Protein AF-A0A542DES2-F1 (afdb_monomer)

Nearest PDB structures (foldseek):
  8fs5-assembly1_G  TM=4.490E-01  e=9.721E+00  Saccharomyces cerevisiae

Secondary structure (DSSP, 8-state):
------PPPTHHHHHTTT----TTEEEEEEEETTS-EEEEEEEEETTEEEEEESSSS-EE--HHHHHHHHHHHHHHHHHHHHHHT----------------------PPPP-PPP--------------------------PPP--PPPPPHHHHHHHHHHHHHHHHH---EEEEGGGTEEEEETTSS-EEEEEEHHHHHHHHHHHHHTT----EEE-TTSSEEEEEEPPPSSSS----HHHHHTT-EEPPTTPEEEEPSSSS---SSS-EEEE---TTPPPPPHHHHHHHHHHHHHHHHHHTSPP------

Radius of gyration: 33.49 Å; Cα contacts (8 Å, |Δi|>4): 383; chains: 1; bounding box: 73×69×128 Å

Structure (mmCIF, N/CA/C/O backbone):
data_AF-A0A542DES2-F1
#
_entry.id   AF-A0A542DES2-F1
#
loop_
_atom_site.group_PDB
_atom_site.id
_atom_site.type_symbol
_atom_site.label_atom_id
_atom_site.label_alt_id
_atom_site.label_comp_id
_atom_site.label_asym_id
_atom_site.label_entity_id
_atom_site.label_seq_id
_atom_site.pdbx_PDB_ins_code
_atom_site.Cartn_x
_atom_site.Cartn_y
_atom_site.Cartn_z
_atom_site.occupancy
_atom_site.B_iso_or_equiv
_atom_site.auth_seq_id
_atom_site.auth_comp_id
_atom_site.auth_asym_id
_atom_site.auth_atom_id
_atom_site.pdbx_PDB_model_num
ATOM 1 N N . MET A 1 1 ? 35.900 -15.450 15.744 1.00 38.41 1 MET A N 1
ATOM 2 C CA . MET A 1 1 ? 34.729 -14.826 15.081 1.00 38.41 1 MET A CA 1
ATOM 3 C C . MET A 1 1 ? 35.230 -13.941 13.951 1.00 38.41 1 MET A C 1
ATOM 5 O O . MET A 1 1 ? 36.047 -13.071 14.215 1.00 38.41 1 MET A O 1
ATOM 9 N N . THR A 1 2 ? 34.811 -14.176 12.707 1.00 32.00 2 THR A N 1
ATOM 10 C CA . THR A 1 2 ? 35.457 -13.568 11.527 1.00 32.00 2 THR A CA 1
ATOM 11 C C . THR A 1 2 ? 34.634 -12.401 10.982 1.00 32.00 2 THR A C 1
ATOM 13 O O . THR A 1 2 ? 33.520 -12.604 10.501 1.00 32.00 2 THR A O 1
ATOM 16 N N . GLN A 1 3 ? 35.168 -11.176 11.036 1.00 34.94 3 GLN A N 1
ATOM 17 C CA . GLN A 1 3 ? 34.493 -9.997 10.482 1.00 34.94 3 GLN A CA 1
ATOM 18 C C . GLN A 1 3 ? 34.355 -10.104 8.955 1.00 34.94 3 GLN A C 1
ATOM 20 O O . GLN A 1 3 ? 35.345 -10.063 8.223 1.00 34.94 3 GLN A O 1
ATOM 25 N N . ARG A 1 4 ? 33.116 -10.160 8.454 1.00 32.16 4 ARG A N 1
ATOM 26 C CA . ARG A 1 4 ? 32.833 -9.904 7.035 1.00 32.16 4 ARG A CA 1
ATOM 27 C C . ARG A 1 4 ? 32.910 -8.398 6.783 1.00 32.16 4 ARG A C 1
ATOM 29 O O . ARG A 1 4 ? 32.007 -7.669 7.179 1.00 32.16 4 ARG A O 1
ATOM 36 N N . LYS A 1 5 ? 33.969 -7.935 6.111 1.00 36.31 5 LYS A N 1
ATOM 37 C CA . LYS A 1 5 ? 34.061 -6.550 5.622 1.00 36.31 5 LYS A CA 1
ATOM 38 C C . LYS A 1 5 ? 32.961 -6.312 4.583 1.00 36.31 5 LYS A C 1
ATOM 40 O O . LYS A 1 5 ? 32.990 -6.904 3.506 1.00 36.31 5 LYS A O 1
ATOM 45 N N . THR A 1 6 ? 31.988 -5.466 4.909 1.00 37.59 6 THR A N 1
ATOM 46 C CA . THR A 1 6 ? 30.864 -5.141 4.024 1.00 37.59 6 THR A CA 1
ATOM 47 C C . THR A 1 6 ? 31.361 -4.314 2.840 1.00 37.59 6 THR A C 1
ATOM 49 O O . THR A 1 6 ? 31.722 -3.149 2.999 1.00 37.59 6 THR A O 1
ATOM 52 N N . ALA A 1 7 ? 31.400 -4.903 1.644 1.00 36.56 7 ALA A N 1
ATOM 53 C CA . ALA A 1 7 ? 31.753 -4.167 0.435 1.00 36.56 7 ALA A CA 1
ATOM 54 C C . ALA A 1 7 ? 30.681 -3.106 0.131 1.00 36.56 7 ALA A C 1
ATOM 56 O O . ALA A 1 7 ? 29.493 -3.422 0.040 1.00 36.56 7 ALA A O 1
ATOM 57 N N . LEU A 1 8 ? 31.098 -1.848 -0.040 1.00 41.31 8 LEU A N 1
ATOM 58 C CA . LEU A 1 8 ? 30.210 -0.781 -0.502 1.00 41.31 8 LEU A CA 1
ATOM 59 C C . LEU A 1 8 ? 29.702 -1.106 -1.921 1.00 41.31 8 LEU A C 1
ATOM 61 O O . LEU A 1 8 ? 30.479 -1.589 -2.749 1.00 41.31 8 LEU A O 1
ATOM 65 N N . PRO A 1 9 ? 28.416 -0.858 -2.233 1.00 53.56 9 PRO A N 1
ATOM 66 C CA . PRO A 1 9 ? 27.826 -1.320 -3.482 1.00 53.56 9 PRO A CA 1
ATOM 67 C C . PRO A 1 9 ? 28.409 -0.577 -4.689 1.00 53.56 9 PRO A C 1
ATOM 69 O O . PRO A 1 9 ? 28.227 0.634 -4.838 1.00 53.56 9 PRO A O 1
ATOM 72 N N . LEU A 1 10 ? 29.026 -1.346 -5.594 1.00 44.12 10 LEU A N 1
ATOM 73 C CA . LEU A 1 10 ? 29.594 -0.927 -6.886 1.00 44.12 10 LEU A CA 1
ATOM 74 C C . LEU A 1 10 ? 28.670 0.021 -7.682 1.00 44.12 10 LEU A C 1
ATOM 76 O O . LEU A 1 10 ? 29.130 0.936 -8.361 1.00 44.12 10 LEU A O 1
ATOM 80 N N . ILE A 1 11 ? 27.356 -0.168 -7.532 1.00 42.06 11 ILE A N 1
ATOM 81 C CA . ILE A 1 11 ? 26.269 0.630 -8.113 1.00 42.06 11 ILE A CA 1
ATOM 82 C C . ILE A 1 11 ? 26.439 2.137 -7.838 1.00 42.06 11 ILE A C 1
ATOM 84 O O . ILE A 1 11 ? 26.287 2.941 -8.757 1.00 42.06 11 ILE A O 1
ATOM 88 N N . ARG A 1 12 ? 26.837 2.543 -6.620 1.00 43.69 12 ARG A N 1
ATOM 89 C CA . ARG A 1 12 ? 27.059 3.970 -6.292 1.00 43.69 12 ARG A CA 1
ATOM 90 C C . ARG A 1 12 ? 28.271 4.574 -7.006 1.00 43.69 12 ARG A C 1
ATOM 92 O O . ARG A 1 12 ? 28.294 5.782 -7.227 1.00 43.69 12 ARG A O 1
ATOM 99 N N . LEU A 1 13 ? 29.257 3.757 -7.380 1.00 42.84 13 LEU A N 1
ATOM 100 C CA . LEU A 1 13 ? 30.406 4.207 -8.169 1.00 42.84 13 LEU A CA 1
ATOM 101 C C . LEU A 1 13 ? 30.014 4.421 -9.640 1.00 42.84 13 LEU A C 1
ATOM 103 O O . LEU A 1 13 ? 30.449 5.386 -10.260 1.00 42.84 13 LEU A O 1
ATOM 107 N N . LEU A 1 14 ? 29.148 3.552 -10.173 1.00 44.47 14 LEU A N 1
ATOM 108 C CA . LEU A 1 14 ? 28.640 3.631 -11.546 1.00 44.47 14 LEU A CA 1
ATOM 109 C C . LEU A 1 14 ? 27.704 4.833 -11.746 1.00 44.47 14 LEU A C 1
ATOM 111 O O . LEU A 1 14 ? 27.868 5.565 -12.718 1.00 44.47 14 LEU A O 1
ATOM 115 N N . ALA A 1 15 ? 26.798 5.108 -10.802 1.00 39.69 15 ALA A N 1
ATOM 116 C CA . ALA A 1 15 ? 25.919 6.282 -10.868 1.00 39.69 15 ALA A CA 1
ATOM 117 C C . ALA A 1 15 ? 26.705 7.608 -10.998 1.00 39.69 15 ALA A C 1
ATOM 119 O O . ALA A 1 15 ? 26.315 8.497 -11.752 1.00 39.69 15 ALA A O 1
ATOM 120 N N . ARG A 1 16 ? 27.869 7.714 -10.337 1.00 38.97 16 ARG A N 1
ATOM 121 C CA . ARG A 1 16 ? 28.776 8.876 -10.430 1.00 38.97 16 ARG A CA 1
ATOM 122 C C . ARG A 1 16 ? 29.512 9.016 -11.773 1.00 38.97 16 ARG A C 1
ATOM 124 O O . ARG A 1 16 ? 30.117 10.055 -12.007 1.00 38.97 16 ARG A O 1
ATOM 131 N N . LEU A 1 17 ? 29.452 8.011 -12.648 1.00 40.91 17 LEU A N 1
ATOM 132 C CA . LEU A 1 17 ? 30.068 7.994 -13.984 1.00 40.91 17 LEU A CA 1
ATOM 133 C C . LEU A 1 17 ? 29.045 8.251 -15.112 1.00 40.91 17 LEU A C 1
ATOM 135 O O . LEU A 1 17 ? 29.256 7.833 -16.250 1.00 40.91 17 LEU A O 1
ATOM 139 N N . GLY A 1 18 ? 27.909 8.888 -14.800 1.00 29.33 18 GLY A N 1
ATOM 140 C CA . GLY A 1 18 ? 26.838 9.154 -15.770 1.00 29.33 18 GLY A CA 1
ATOM 141 C C . GLY A 1 18 ? 26.080 7.899 -16.221 1.00 29.33 18 GLY A C 1
ATOM 142 O O . GLY A 1 18 ? 25.382 7.923 -17.232 1.00 29.33 18 GLY A O 1
ATOM 143 N N . TRP A 1 19 ? 26.217 6.785 -15.494 1.00 37.78 19 TRP A N 1
ATOM 144 C CA . TRP A 1 19 ? 25.505 5.539 -15.775 1.00 37.78 19 TRP A CA 1
ATOM 145 C C . TRP A 1 19 ? 24.094 5.587 -15.176 1.00 37.78 19 TRP A C 1
ATOM 147 O O . TRP A 1 19 ? 23.827 5.022 -14.117 1.00 37.78 19 TRP A O 1
ATOM 157 N N . GLN A 1 20 ? 23.192 6.284 -15.866 1.00 40.69 20 GLN A N 1
ATOM 158 C CA . GLN A 1 20 ? 21.762 6.254 -15.573 1.00 40.69 20 GLN A CA 1
ATOM 159 C C . GLN A 1 20 ? 21.138 5.025 -16.265 1.00 40.69 20 GLN A C 1
ATOM 161 O O . GLN A 1 20 ? 21.169 4.953 -17.497 1.00 40.69 20 GLN A O 1
ATOM 166 N N . PRO A 1 21 ? 20.616 4.030 -15.520 1.00 44.88 21 PRO A N 1
ATOM 167 C CA . PRO A 1 21 ? 19.913 2.904 -16.120 1.00 44.88 21 PRO A CA 1
ATOM 168 C C . PRO A 1 21 ? 18.562 3.388 -16.653 1.00 44.88 21 PRO A C 1
ATOM 170 O O . PRO A 1 21 ? 17.657 3.721 -15.893 1.00 44.88 21 PRO A O 1
ATOM 173 N N . ASP A 1 22 ? 18.442 3.441 -17.975 1.00 55.06 22 ASP A N 1
ATOM 174 C CA . ASP A 1 22 ? 17.187 3.718 -18.669 1.00 55.06 22 ASP A CA 1
ATOM 175 C C . ASP A 1 22 ? 16.234 2.535 -18.415 1.00 55.06 22 ASP A C 1
ATOM 177 O O . ASP A 1 22 ? 16.467 1.430 -18.906 1.00 55.06 22 ASP A O 1
ATOM 181 N N . ALA A 1 23 ? 15.239 2.734 -17.544 1.00 54.44 23 ALA A N 1
ATOM 182 C CA . ALA A 1 23 ? 14.541 1.647 -16.844 1.00 54.44 23 ALA A CA 1
ATOM 183 C C . ALA A 1 23 ? 13.790 0.673 -17.771 1.00 54.44 23 ALA A C 1
ATOM 185 O O . ALA A 1 23 ? 13.593 -0.486 -17.407 1.00 54.44 23 ALA A O 1
ATOM 186 N N . ASP A 1 24 ? 13.426 1.135 -18.970 1.00 59.34 24 ASP A N 1
ATOM 187 C CA . ASP A 1 24 ? 12.732 0.360 -20.001 1.00 59.34 24 ASP A CA 1
ATOM 188 C C . ASP A 1 24 ? 13.677 -0.122 -21.128 1.00 59.34 24 ASP A C 1
ATOM 190 O O . ASP A 1 24 ? 13.194 -0.620 -22.152 1.00 59.34 24 ASP A O 1
ATOM 194 N N . ALA A 1 25 ? 15.006 0.058 -20.998 1.00 73.62 25 ALA A N 1
ATOM 195 C CA . ALA A 1 25 ? 15.971 -0.185 -22.076 1.00 73.62 25 ALA A CA 1
ATOM 196 C C . ALA A 1 25 ? 17.350 -0.752 -21.648 1.00 73.62 25 ALA A C 1
ATOM 198 O O . ALA A 1 25 ? 18.263 -0.051 -21.204 1.00 73.62 25 ALA A O 1
ATOM 199 N N . TRP A 1 26 ? 17.571 -2.033 -21.944 1.00 82.75 26 TRP A N 1
ATOM 200 C CA . TRP A 1 26 ? 18.824 -2.756 -21.720 1.00 82.75 26 TRP A CA 1
ATOM 201 C C . TRP A 1 26 ? 19.806 -2.569 -22.891 1.00 82.75 26 TRP A C 1
ATOM 203 O O . TRP A 1 26 ? 19.445 -2.746 -24.055 1.00 82.75 26 TRP A O 1
ATOM 213 N N . THR A 1 27 ? 21.084 -2.290 -22.605 1.00 85.75 27 THR A N 1
ATOM 214 C CA . THR A 1 27 ? 22.123 -2.109 -23.642 1.00 85.75 27 THR A CA 1
ATOM 215 C C . THR A 1 27 ? 23.154 -3.240 -23.651 1.00 85.75 27 THR A C 1
ATOM 217 O O . THR A 1 27 ? 23.886 -3.449 -22.683 1.00 85.75 27 THR A O 1
ATOM 220 N N . ILE A 1 28 ? 23.281 -3.919 -24.791 1.00 87.88 28 ILE A N 1
ATOM 221 C CA . ILE A 1 28 ? 24.249 -4.990 -25.058 1.00 87.88 28 ILE A CA 1
ATOM 222 C C . ILE A 1 28 ? 25.347 -4.441 -25.977 1.00 87.88 28 ILE A C 1
ATOM 224 O O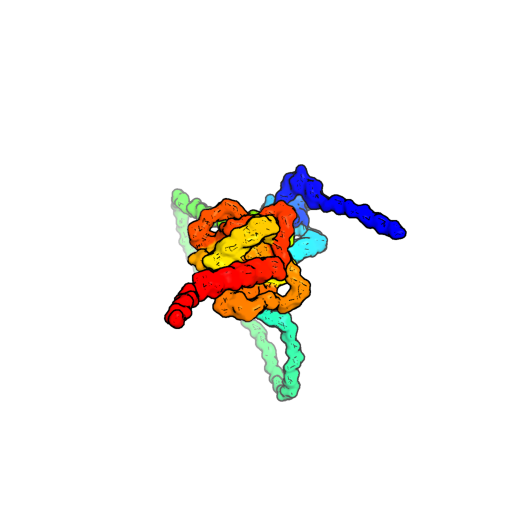 . ILE A 1 28 ? 25.061 -3.755 -26.956 1.00 87.88 28 ILE A O 1
ATOM 228 N N . ARG A 1 29 ? 26.616 -4.739 -25.681 1.00 88.81 29 ARG A N 1
ATOM 229 C CA . ARG A 1 29 ? 27.753 -4.422 -26.567 1.00 88.81 29 ARG A CA 1
ATOM 230 C C . ARG A 1 29 ? 27.947 -5.565 -27.567 1.00 88.81 29 ARG A C 1
ATOM 232 O O . ARG A 1 29 ? 27.888 -6.722 -27.165 1.00 88.81 29 ARG A O 1
ATOM 239 N N . CYS A 1 30 ? 28.195 -5.239 -28.830 1.00 89.31 30 CYS A N 1
ATOM 240 C CA . CYS A 1 30 ? 28.408 -6.191 -29.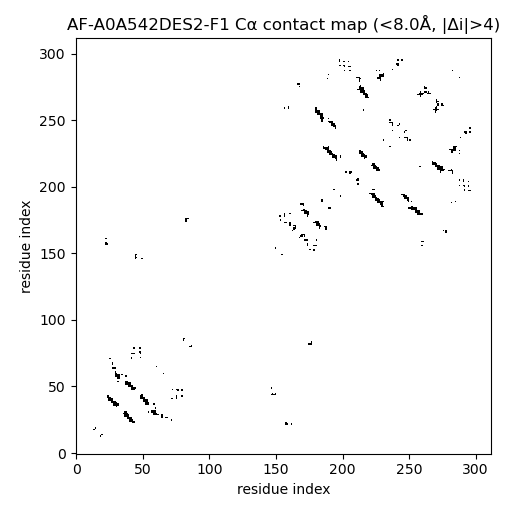925 1.00 89.31 30 CYS A CA 1
ATOM 241 C C . CYS A 1 30 ? 29.437 -5.632 -30.929 1.00 89.31 30 CYS A C 1
ATOM 243 O O . CYS A 1 30 ? 30.094 -4.618 -30.655 1.00 89.31 30 CYS A O 1
ATOM 245 N N . ARG A 1 31 ? 29.585 -6.274 -32.093 1.00 89.06 31 ARG A N 1
ATOM 246 C CA . ARG A 1 31 ? 30.285 -5.695 -33.249 1.00 89.06 31 ARG A CA 1
ATOM 247 C C . ARG A 1 31 ? 29.354 -5.578 -34.455 1.00 89.06 31 ARG A C 1
ATOM 249 O O . ARG A 1 31 ? 28.370 -6.307 -34.536 1.00 89.06 31 ARG A O 1
ATOM 256 N N . ASP A 1 32 ? 29.660 -4.670 -35.374 1.00 90.00 32 ASP A N 1
ATOM 257 C CA . ASP A 1 32 ? 29.080 -4.682 -36.724 1.00 90.00 32 ASP A CA 1
ATOM 258 C C . ASP A 1 32 ? 29.804 -5.702 -37.631 1.00 90.00 32 ASP A C 1
ATOM 260 O O . ASP A 1 32 ? 30.797 -6.320 -37.229 1.00 90.00 32 ASP A O 1
ATOM 264 N N . GLY A 1 33 ? 29.316 -5.879 -38.861 1.00 82.19 33 GLY A N 1
ATOM 265 C CA . GLY A 1 33 ? 29.939 -6.735 -39.879 1.00 82.19 33 GLY A CA 1
ATOM 266 C C . GLY A 1 33 ? 31.334 -6.286 -40.339 1.00 82.19 33 GLY A C 1
ATOM 267 O O . GLY A 1 33 ? 32.043 -7.069 -40.962 1.00 82.19 33 GLY A O 1
ATOM 268 N N . HIS A 1 34 ? 31.765 -5.069 -39.994 1.00 87.31 34 HIS A N 1
ATOM 269 C CA . HIS A 1 34 ? 33.132 -4.577 -40.201 1.00 87.31 34 HIS A CA 1
ATOM 270 C C . HIS A 1 34 ? 34.009 -4.754 -38.946 1.00 87.31 34 HIS A C 1
ATOM 272 O O . HIS A 1 34 ? 35.118 -4.222 -38.871 1.00 87.31 34 HIS A O 1
ATOM 278 N N . GLY A 1 35 ? 33.513 -5.463 -37.926 1.00 87.75 35 GLY A N 1
ATOM 279 C CA . GLY A 1 35 ? 34.212 -5.710 -36.669 1.00 87.75 35 GLY A CA 1
ATOM 280 C C . GLY A 1 35 ? 34.312 -4.497 -35.736 1.00 87.75 35 GLY A C 1
ATOM 281 O O . GLY A 1 35 ? 34.922 -4.617 -34.666 1.00 87.75 35 GLY A O 1
ATOM 282 N N . LYS A 1 36 ? 33.725 -3.342 -36.072 1.00 88.31 36 LYS A N 1
ATOM 283 C CA . LYS A 1 36 ? 33.744 -2.138 -35.222 1.00 88.31 36 LYS A CA 1
ATOM 284 C C . LYS A 1 36 ? 32.796 -2.323 -34.035 1.00 88.31 36 LYS A C 1
ATOM 286 O O . LYS A 1 36 ? 31.885 -3.143 -34.067 1.00 88.31 36 LYS A O 1
ATOM 291 N N . ARG A 1 37 ? 33.022 -1.587 -32.941 1.00 88.88 37 ARG A N 1
ATOM 292 C CA . ARG A 1 37 ? 32.214 -1.708 -31.711 1.00 88.88 37 ARG A CA 1
ATOM 293 C C . ARG A 1 37 ? 30.824 -1.097 -31.914 1.00 88.88 37 ARG A C 1
ATOM 295 O O . ARG A 1 37 ? 30.716 0.111 -32.095 1.00 88.88 37 ARG A O 1
ATOM 302 N N . ALA A 1 38 ? 29.783 -1.913 -31.776 1.00 88.94 38 ALA A N 1
ATOM 303 C CA . ALA A 1 38 ? 28.383 -1.506 -31.869 1.00 88.94 38 ALA A CA 1
ATOM 304 C C . ALA A 1 38 ? 27.630 -1.780 -30.551 1.00 88.94 38 ALA A C 1
ATOM 306 O O . ALA A 1 38 ? 28.172 -2.360 -29.598 1.00 88.94 38 ALA A O 1
ATOM 307 N N . ARG A 1 39 ? 26.376 -1.328 -30.468 1.00 89.81 39 ARG A N 1
ATOM 308 C CA . ARG A 1 39 ? 25.463 -1.613 -29.353 1.00 89.81 39 ARG A CA 1
ATOM 309 C C . ARG A 1 39 ? 24.094 -2.033 -29.886 1.00 89.81 39 ARG A C 1
ATOM 311 O O . ARG A 1 39 ? 23.604 -1.438 -30.841 1.00 89.81 39 ARG A O 1
ATOM 318 N N . LEU A 1 40 ? 23.461 -2.998 -29.226 1.00 89.25 40 LEU A N 1
ATOM 319 C CA . LEU A 1 40 ? 22.032 -3.282 -29.363 1.00 89.25 40 LEU A CA 1
ATOM 320 C C . LEU A 1 40 ? 21.322 -2.771 -28.107 1.00 89.25 40 LEU A C 1
ATOM 322 O O . LEU A 1 40 ? 21.712 -3.125 -26.993 1.00 89.25 40 LEU A O 1
ATOM 326 N N . ARG A 1 41 ? 20.293 -1.945 -28.281 1.00 88.00 41 ARG A N 1
ATOM 327 C CA . ARG A 1 41 ? 19.409 -1.460 -27.219 1.00 88.00 41 ARG A CA 1
ATOM 328 C C . ARG A 1 41 ? 18.087 -2.212 -27.326 1.00 88.00 41 ARG A C 1
ATOM 330 O O . ARG A 1 41 ? 17.296 -1.942 -28.224 1.00 88.00 41 ARG A O 1
ATOM 337 N N . VAL A 1 42 ? 17.867 -3.171 -26.436 1.00 87.44 42 VAL A N 1
ATOM 338 C CA . VAL A 1 42 ? 16.561 -3.825 -26.289 1.00 87.44 42 VAL A CA 1
ATOM 339 C C . VAL A 1 42 ? 15.696 -2.906 -25.441 1.00 87.44 42 VAL A C 1
ATOM 341 O O . VAL A 1 42 ? 16.155 -2.472 -24.389 1.00 87.44 42 VAL A O 1
ATOM 344 N N . GLN A 1 43 ? 14.483 -2.591 -25.882 1.00 85.12 43 GLN A N 1
ATOM 345 C CA . GLN A 1 43 ? 13.574 -1.707 -25.154 1.00 85.12 43 GLN A CA 1
ATOM 346 C C . GLN A 1 43 ? 12.112 -2.127 -25.314 1.00 85.12 43 GLN A C 1
ATOM 348 O O . GLN A 1 43 ? 11.738 -2.749 -26.312 1.00 85.12 43 GLN A O 1
ATOM 353 N N . LEU A 1 44 ? 11.276 -1.760 -24.346 1.00 78.44 44 LEU A N 1
ATOM 354 C CA . LEU A 1 44 ? 9.831 -1.971 -24.435 1.00 78.44 44 LEU A CA 1
ATOM 355 C C . LEU A 1 44 ? 9.203 -0.955 -25.406 1.00 78.44 44 LEU A C 1
ATOM 357 O O . LEU A 1 44 ? 9.540 0.230 -25.395 1.00 78.44 44 LEU A O 1
ATOM 361 N N . ALA A 1 45 ? 8.299 -1.426 -26.263 1.00 76.25 45 ALA A N 1
ATOM 362 C CA . ALA A 1 45 ? 7.575 -0.629 -27.248 1.00 76.25 45 ALA A CA 1
ATOM 363 C C . ALA A 1 45 ? 6.071 -0.945 -27.195 1.00 76.25 45 ALA A C 1
ATOM 365 O O . ALA A 1 45 ? 5.653 -1.980 -26.678 1.00 76.25 45 ALA A O 1
ATOM 366 N N . THR A 1 46 ? 5.242 -0.065 -27.761 1.00 64.06 46 THR A N 1
ATOM 367 C CA . THR A 1 46 ? 3.769 -0.159 -27.700 1.00 64.06 46 THR A CA 1
ATOM 368 C C . THR A 1 46 ? 3.199 -1.462 -28.283 1.00 64.06 46 THR A C 1
ATOM 370 O O . THR A 1 46 ? 2.086 -1.845 -27.941 1.00 64.06 46 THR A O 1
ATOM 373 N N . THR A 1 47 ? 3.950 -2.133 -29.160 1.00 73.56 47 THR A N 1
ATOM 374 C CA . THR A 1 47 ? 3.555 -3.352 -29.887 1.00 73.56 47 THR A CA 1
ATOM 375 C C . THR A 1 47 ? 4.380 -4.594 -29.527 1.00 73.56 47 THR A C 1
ATOM 377 O O . THR A 1 47 ? 4.114 -5.667 -30.068 1.00 73.56 47 THR A O 1
ATOM 380 N N . GLY A 1 48 ? 5.386 -4.488 -28.649 1.00 81.06 48 GLY A N 1
ATOM 381 C CA . GLY A 1 48 ? 6.282 -5.606 -28.339 1.00 81.06 48 GLY A CA 1
ATOM 382 C C . GLY A 1 48 ? 7.611 -5.195 -27.708 1.00 81.06 48 GLY A C 1
ATOM 383 O O . GLY A 1 48 ? 7.764 -4.108 -27.154 1.00 81.06 48 GLY A O 1
ATOM 384 N N . VAL A 1 49 ? 8.603 -6.076 -27.832 1.00 84.56 49 VAL A N 1
ATOM 385 C CA . VAL A 1 49 ? 10.003 -5.791 -27.492 1.00 84.56 49 VAL A CA 1
ATOM 386 C C . VAL A 1 49 ? 10.731 -5.350 -28.761 1.00 84.56 49 VAL A C 1
ATOM 388 O O . VAL A 1 49 ? 10.834 -6.122 -29.713 1.00 84.56 49 VAL A O 1
ATOM 391 N N . ALA A 1 50 ? 11.253 -4.125 -28.779 1.00 85.00 50 ALA A N 1
ATOM 392 C CA . ALA A 1 50 ? 12.039 -3.598 -29.891 1.00 85.00 50 ALA A CA 1
ATOM 393 C C . ALA A 1 50 ? 13.542 -3.789 -29.636 1.00 85.00 50 ALA A C 1
ATOM 395 O O . ALA A 1 50 ? 14.027 -3.538 -28.533 1.00 85.00 50 ALA A O 1
ATOM 396 N N . VAL A 1 51 ? 14.300 -4.178 -30.665 1.00 89.31 51 VAL A N 1
ATOM 397 C CA . VAL A 1 51 ? 15.770 -4.244 -30.618 1.00 89.31 51 VAL A CA 1
ATOM 398 C C . VAL A 1 51 ? 16.332 -3.184 -31.556 1.00 89.31 51 VAL A C 1
ATOM 400 O O . VAL A 1 51 ? 16.302 -3.341 -32.772 1.00 89.31 51 VAL A O 1
ATOM 403 N N . VAL A 1 52 ? 16.832 -2.089 -30.987 1.00 88.31 52 VAL A N 1
ATOM 404 C CA . VAL A 1 52 ? 17.338 -0.932 -31.733 1.00 88.31 52 VAL A CA 1
ATOM 405 C C . VAL A 1 52 ? 18.866 -1.005 -31.829 1.00 88.31 52 VAL A C 1
ATOM 407 O O . VAL A 1 52 ? 19.545 -0.938 -30.799 1.00 88.31 52 VAL A O 1
ATOM 410 N N . PRO A 1 53 ? 19.448 -1.138 -33.030 1.00 88.06 53 PRO A N 1
ATOM 411 C CA . PRO A 1 53 ? 20.893 -1.132 -33.213 1.00 88.06 53 PRO A CA 1
ATOM 412 C C . PRO A 1 53 ? 21.455 0.298 -33.200 1.00 88.06 53 PRO A C 1
ATOM 414 O O . PRO A 1 53 ? 20.805 1.243 -33.641 1.00 88.06 53 PRO A O 1
ATOM 417 N N . SER A 1 54 ? 22.696 0.470 -32.739 1.00 82.12 54 SER A N 1
ATOM 418 C CA . SER A 1 54 ? 23.387 1.772 -32.769 1.00 82.12 54 SER A CA 1
ATOM 419 C C . SER A 1 54 ? 23.932 2.163 -34.147 1.00 82.12 54 SER A C 1
ATOM 421 O O . SER A 1 54 ? 24.405 3.282 -34.311 1.00 82.12 54 SER A O 1
ATOM 423 N N . ALA A 1 55 ? 23.943 1.230 -35.101 1.00 78.88 55 ALA A N 1
ATOM 424 C CA . ALA A 1 55 ? 24.376 1.423 -36.481 1.00 78.88 55 ALA A CA 1
ATOM 425 C C . ALA A 1 55 ? 23.650 0.406 -37.389 1.00 78.88 55 ALA A C 1
ATOM 427 O O . ALA A 1 55 ? 23.461 -0.735 -36.955 1.00 78.88 55 ALA A O 1
ATOM 428 N N . PRO A 1 56 ? 23.241 0.783 -38.614 1.00 77.62 56 PRO A N 1
ATOM 429 C CA . PRO A 1 56 ? 22.650 -0.142 -39.580 1.00 77.62 56 PRO A CA 1
ATOM 430 C C . PRO A 1 56 ? 23.695 -1.119 -40.151 1.00 77.62 56 PRO A C 1
ATOM 432 O O . PRO A 1 56 ? 24.897 -0.877 -40.059 1.00 77.62 56 PRO A O 1
ATOM 435 N N . GLY A 1 57 ? 23.223 -2.201 -40.775 1.00 82.25 57 GLY A N 1
ATOM 436 C CA . GLY A 1 57 ? 24.055 -3.286 -41.312 1.00 82.25 57 GLY A CA 1
ATOM 437 C C . GLY A 1 57 ? 24.004 -4.556 -40.450 1.00 82.25 57 GLY A C 1
ATOM 438 O O . GLY A 1 57 ? 23.311 -4.574 -39.437 1.00 82.25 57 GLY A O 1
ATOM 439 N N . PRO A 1 58 ? 24.691 -5.643 -40.840 1.00 83.75 58 PRO A N 1
ATOM 440 C CA . PRO A 1 58 ? 24.730 -6.875 -40.053 1.00 83.75 58 PRO A CA 1
ATOM 441 C C . PRO A 1 58 ? 25.505 -6.692 -38.737 1.00 83.75 58 PRO A C 1
ATOM 443 O O . PRO A 1 58 ? 26.476 -5.933 -38.676 1.00 83.75 58 PRO A O 1
ATOM 446 N N . TRP A 1 59 ? 25.116 -7.434 -37.694 1.00 86.88 59 TRP A N 1
ATOM 447 C CA . TRP A 1 59 ? 25.768 -7.409 -36.377 1.00 86.88 59 TRP A CA 1
ATOM 448 C C . TRP A 1 59 ? 26.320 -8.780 -35.997 1.00 86.88 59 TRP A C 1
ATOM 450 O O . TRP A 1 59 ? 25.615 -9.787 -36.039 1.00 86.88 59 TRP A O 1
ATOM 460 N N . CYS A 1 60 ? 27.572 -8.799 -35.554 1.00 86.69 60 CYS A N 1
ATOM 461 C CA . CYS A 1 60 ? 28.261 -9.991 -35.092 1.00 86.69 60 CYS A CA 1
ATOM 462 C C . CYS A 1 60 ? 28.116 -10.119 -33.568 1.00 86.69 60 CYS A C 1
ATOM 464 O O . CYS A 1 60 ? 28.576 -9.265 -32.799 1.00 86.69 60 CYS A O 1
ATOM 466 N N . LEU A 1 61 ? 27.480 -11.209 -33.137 1.00 87.69 61 LEU A N 1
ATOM 467 C CA . LEU A 1 61 ? 27.301 -11.590 -31.737 1.00 87.69 61 LEU A CA 1
ATOM 468 C C . LEU A 1 61 ? 28.095 -12.872 -31.474 1.00 87.69 61 LEU A C 1
ATOM 470 O O . LEU A 1 61 ? 27.821 -13.902 -32.086 1.00 87.69 61 LEU A O 1
ATOM 474 N N . GLY A 1 62 ? 29.063 -12.822 -30.558 1.00 87.94 62 GLY A N 1
ATOM 475 C CA . GLY A 1 62 ? 29.715 -14.031 -30.062 1.00 87.94 62 GLY A CA 1
ATOM 476 C C . GLY A 1 62 ? 28.779 -14.842 -29.152 1.00 87.94 62 GLY A C 1
ATOM 477 O O . GLY A 1 62 ? 27.692 -14.373 -28.790 1.00 87.94 62 GLY A O 1
ATOM 478 N N . PRO A 1 63 ? 29.182 -16.053 -28.723 1.00 87.81 63 PRO A N 1
ATOM 479 C CA . PRO A 1 63 ? 28.358 -16.898 -27.854 1.00 87.81 63 PRO A CA 1
ATOM 480 C C . PRO A 1 63 ? 27.928 -16.206 -26.548 1.00 87.81 63 PRO A C 1
ATOM 482 O O . PRO A 1 63 ? 26.809 -16.414 -26.072 1.00 87.81 63 PRO A O 1
ATOM 485 N N . LEU A 1 64 ? 28.785 -15.337 -25.996 1.00 81.19 64 LEU A N 1
ATOM 486 C CA . LEU A 1 64 ? 28.515 -14.570 -24.778 1.00 81.19 64 LEU A CA 1
ATOM 487 C C . LEU A 1 64 ? 27.525 -13.422 -25.026 1.00 81.19 64 LEU A C 1
ATOM 489 O O . LEU A 1 64 ? 26.595 -13.232 -24.240 1.00 81.19 64 LEU A O 1
ATOM 493 N N . GLU A 1 65 ? 27.677 -12.681 -26.123 1.00 86.44 65 GLU A N 1
ATOM 494 C CA . GLU A 1 65 ? 26.759 -11.612 -26.525 1.00 86.44 65 GLU A CA 1
ATOM 495 C C . GLU A 1 65 ? 25.377 -12.178 -26.879 1.00 86.44 65 GLU A C 1
ATOM 497 O O . GLU A 1 65 ? 24.366 -11.648 -26.421 1.00 86.44 65 GLU A O 1
ATOM 502 N N . GLY A 1 66 ? 25.321 -13.301 -27.603 1.00 88.19 66 GLY A N 1
ATOM 503 C CA . GLY A 1 66 ? 24.083 -14.026 -27.905 1.00 88.19 66 GLY A CA 1
ATOM 504 C C . GLY A 1 66 ? 23.435 -14.677 -26.674 1.00 88.19 66 GLY A C 1
ATOM 505 O O . GLY A 1 66 ? 22.214 -14.828 -26.616 1.00 88.19 66 GLY A O 1
ATOM 506 N N . GLY A 1 67 ? 24.217 -15.042 -25.652 1.00 84.12 67 GLY A N 1
ATOM 507 C CA . GLY A 1 67 ? 23.698 -15.429 -24.335 1.00 84.12 67 GLY A CA 1
ATOM 508 C C . GLY A 1 67 ? 23.049 -14.251 -23.598 1.00 84.12 67 GLY A C 1
ATOM 509 O O . GLY A 1 67 ? 21.921 -14.362 -23.114 1.00 84.12 67 GLY A O 1
ATOM 510 N N . ARG A 1 68 ? 23.720 -13.091 -23.579 1.00 82.19 68 ARG A N 1
ATOM 511 C CA . ARG A 1 68 ? 23.197 -11.850 -22.977 1.00 82.19 68 ARG A CA 1
ATOM 512 C C . ARG A 1 68 ? 21.940 -11.353 -23.689 1.00 82.19 68 ARG A C 1
ATOM 514 O O . ARG A 1 68 ? 20.978 -11.014 -23.009 1.00 82.19 68 ARG A O 1
ATOM 521 N N . LEU A 1 69 ? 21.917 -11.373 -25.024 1.00 88.38 69 LEU A N 1
ATOM 522 C CA . LEU A 1 69 ? 20.743 -10.999 -25.814 1.00 88.38 69 LEU A CA 1
ATOM 523 C C . LEU A 1 69 ? 19.548 -11.909 -25.519 1.00 88.38 69 LEU A C 1
ATOM 525 O O . LEU A 1 69 ? 18.466 -11.394 -25.269 1.00 88.38 69 LEU A O 1
ATOM 529 N N . ARG A 1 70 ? 19.737 -13.235 -25.456 1.00 84.81 70 ARG A N 1
ATOM 530 C CA . ARG A 1 70 ? 18.655 -14.166 -25.088 1.00 84.81 70 ARG A CA 1
ATOM 531 C C . ARG A 1 70 ? 18.103 -13.905 -23.685 1.00 84.81 70 ARG A C 1
ATOM 533 O O . ARG A 1 70 ? 16.887 -13.880 -23.528 1.00 84.81 70 ARG A O 1
ATOM 540 N N . ARG A 1 71 ? 18.962 -13.651 -22.688 1.00 80.19 71 ARG A N 1
ATOM 541 C CA . ARG A 1 71 ? 18.509 -13.282 -21.333 1.00 80.19 71 ARG A CA 1
ATOM 542 C C . ARG A 1 71 ? 17.709 -11.979 -21.338 1.00 80.19 71 ARG A C 1
ATOM 544 O O . ARG A 1 71 ? 16.613 -11.950 -20.796 1.00 80.19 71 ARG A O 1
ATOM 551 N N . VAL A 1 72 ? 18.250 -10.926 -21.945 1.00 84.12 72 VAL A N 1
ATOM 552 C CA . VAL A 1 72 ? 17.615 -9.600 -21.993 1.00 84.12 72 VAL A CA 1
ATOM 553 C C . VAL A 1 72 ? 16.290 -9.643 -22.758 1.00 84.12 72 VAL A C 1
ATOM 555 O O . VAL A 1 72 ? 15.316 -9.049 -22.312 1.00 84.12 72 VAL A O 1
ATOM 558 N N . LEU A 1 73 ? 16.217 -10.383 -23.869 1.00 85.69 73 LEU A N 1
ATOM 559 C CA . LEU A 1 73 ? 14.963 -10.599 -24.589 1.00 85.69 73 LEU A CA 1
ATOM 560 C C . LEU A 1 73 ? 13.951 -11.367 -23.738 1.00 85.69 73 LEU A C 1
ATOM 562 O O . LEU A 1 73 ? 12.799 -10.963 -23.706 1.00 85.69 73 LEU A O 1
ATOM 566 N N . ALA A 1 74 ? 14.349 -12.418 -23.016 1.00 78.88 74 ALA A N 1
ATOM 567 C CA . ALA A 1 74 ? 13.438 -13.130 -22.115 1.00 78.88 74 ALA A CA 1
ATOM 568 C C . ALA A 1 74 ? 12.925 -12.229 -20.974 1.00 78.88 74 ALA A C 1
ATOM 570 O O . ALA A 1 74 ? 11.737 -12.238 -20.673 1.00 78.88 74 ALA A O 1
ATOM 571 N N . GLU A 1 75 ? 13.794 -11.405 -20.385 1.00 75.69 75 GLU A N 1
ATOM 572 C CA . GLU A 1 75 ? 13.456 -10.429 -19.338 1.00 75.69 75 GLU A CA 1
ATOM 573 C C . GLU A 1 75 ? 12.470 -9.362 -19.865 1.00 75.69 75 GLU A C 1
ATOM 575 O O . GLU A 1 75 ? 11.445 -9.079 -19.237 1.00 75.69 75 GLU A O 1
ATOM 580 N N . ALA A 1 76 ? 12.715 -8.849 -21.074 1.00 79.94 76 ALA A N 1
ATOM 581 C CA . ALA A 1 76 ? 11.845 -7.896 -21.758 1.00 79.94 76 ALA A CA 1
ATOM 582 C C . ALA A 1 76 ? 10.524 -8.522 -22.249 1.00 79.94 76 ALA A C 1
ATOM 584 O O . ALA A 1 76 ? 9.490 -7.864 -22.182 1.00 79.94 76 ALA A O 1
ATOM 585 N N . PHE A 1 77 ? 10.514 -9.783 -22.697 1.00 80.44 77 PHE A N 1
ATOM 586 C CA . PHE A 1 77 ? 9.298 -10.493 -23.117 1.00 80.44 77 PHE A CA 1
ATOM 587 C C . PHE A 1 77 ? 8.435 -10.941 -21.937 1.00 80.44 77 PHE A C 1
ATOM 589 O O . PHE A 1 77 ? 7.216 -10.889 -22.053 1.00 80.44 77 PHE A O 1
ATOM 596 N N . LEU A 1 78 ? 9.021 -11.319 -20.796 1.00 73.75 78 LEU A N 1
ATOM 597 C CA . LEU A 1 78 ? 8.267 -11.543 -19.556 1.00 73.75 78 LEU A CA 1
ATOM 598 C C . LEU A 1 78 ? 7.627 -10.235 -19.084 1.00 73.75 78 LEU A C 1
ATOM 600 O O . LEU A 1 78 ? 6.425 -10.191 -18.823 1.00 73.75 78 LEU A O 1
ATOM 604 N N . SER A 1 79 ? 8.403 -9.146 -19.088 1.00 69.19 79 SER A N 1
ATOM 605 C CA . SER A 1 79 ? 7.894 -7.800 -18.813 1.00 69.19 79 SER A CA 1
ATOM 606 C C . SER A 1 79 ? 6.745 -7.444 -19.766 1.00 69.19 79 SER A C 1
ATOM 608 O O . SER A 1 79 ? 5.656 -7.112 -19.305 1.00 69.19 79 SER A O 1
ATOM 610 N N . TYR A 1 80 ? 6.934 -7.604 -21.082 1.00 71.12 80 TYR A N 1
ATOM 611 C CA . TYR A 1 80 ? 5.908 -7.344 -22.095 1.00 71.12 80 TYR A CA 1
ATOM 612 C C . TYR A 1 80 ? 4.686 -8.268 -21.982 1.00 71.12 80 TYR A C 1
ATOM 614 O O . TYR A 1 80 ? 3.575 -7.803 -22.199 1.00 71.12 80 TYR A O 1
ATOM 622 N N . GLY A 1 81 ? 4.838 -9.537 -21.594 1.00 63.78 81 GLY A N 1
ATOM 623 C CA . GLY A 1 81 ? 3.715 -10.448 -21.342 1.00 63.78 81 GLY A CA 1
ATOM 624 C C . GLY A 1 81 ? 2.827 -9.958 -20.197 1.00 63.78 81 GLY A C 1
ATOM 625 O O . GLY A 1 81 ? 1.602 -9.905 -20.338 1.00 63.78 81 GLY A O 1
ATOM 626 N N . HIS A 1 82 ? 3.448 -9.482 -19.112 1.00 60.75 82 HIS A N 1
ATOM 627 C CA . HIS A 1 82 ? 2.744 -8.804 -18.024 1.00 60.75 82 HIS A CA 1
ATOM 628 C C . HIS A 1 82 ? 2.115 -7.466 -18.472 1.00 60.75 82 HIS A C 1
ATOM 630 O O . HIS A 1 82 ? 1.006 -7.157 -18.039 1.00 60.75 82 HIS A O 1
ATOM 636 N N . LEU A 1 83 ? 2.745 -6.698 -19.378 1.00 49.25 83 LEU A N 1
ATOM 637 C CA . LEU A 1 83 ? 2.133 -5.481 -19.949 1.00 49.25 83 LEU A CA 1
ATOM 638 C C . LEU A 1 83 ? 0.920 -5.796 -20.842 1.00 49.25 83 LEU A C 1
ATOM 640 O O . LEU A 1 83 ? -0.106 -5.115 -20.783 1.00 49.25 83 LEU A O 1
ATOM 644 N N . ALA A 1 84 ? 1.044 -6.830 -21.673 1.00 51.72 84 ALA A N 1
ATOM 645 C CA . ALA A 1 84 ? 0.042 -7.261 -22.637 1.00 51.72 84 ALA A CA 1
ATOM 646 C C . ALA A 1 84 ? -1.183 -7.896 -21.965 1.00 51.72 84 ALA A C 1
ATOM 648 O O . ALA A 1 84 ? -2.238 -7.978 -22.592 1.00 51.72 84 ALA A O 1
ATOM 649 N N . GLY A 1 85 ? -1.083 -8.297 -20.692 1.00 43.44 85 GLY A N 1
ATOM 650 C CA . GLY A 1 85 ? -2.126 -9.040 -19.981 1.00 43.44 85 GLY A CA 1
ATOM 651 C C . GLY A 1 85 ? -2.254 -10.484 -20.468 1.00 43.44 85 GLY A C 1
ATOM 652 O O . GLY A 1 85 ? -3.346 -11.051 -20.425 1.00 43.44 85 GLY A O 1
ATOM 653 N N . THR A 1 86 ? -1.159 -11.058 -20.969 1.00 44.84 86 THR A N 1
ATOM 654 C CA . THR A 1 86 ? -1.097 -12.464 -21.363 1.00 44.84 86 THR A CA 1
ATOM 655 C C . THR A 1 86 ? -0.816 -13.298 -20.118 1.00 44.84 86 THR A C 1
ATOM 657 O O . THR A 1 86 ? 0.341 -13.534 -19.770 1.00 44.84 86 THR A O 1
ATOM 660 N N . GLU A 1 87 ? -1.881 -13.744 -19.448 1.00 38.72 87 GLU A N 1
ATOM 661 C CA . GLU A 1 87 ? -1.795 -14.864 -18.503 1.00 38.72 87 GLU A CA 1
ATOM 662 C C . GLU A 1 87 ? -1.024 -16.023 -19.164 1.00 38.72 87 GLU A C 1
ATOM 664 O O . GLU A 1 87 ? -1.326 -16.360 -20.319 1.00 38.72 87 GLU A O 1
ATOM 669 N N . PRO A 1 88 ? -0.038 -16.640 -18.485 1.00 43.59 88 PRO A N 1
ATOM 670 C CA . PRO A 1 88 ? 0.732 -17.747 -19.035 1.00 43.59 88 PRO A CA 1
ATOM 671 C C . PRO A 1 88 ? -0.131 -19.015 -19.082 1.00 43.59 88 PRO A C 1
ATOM 673 O O . PRO A 1 88 ? -0.001 -19.901 -18.241 1.00 43.59 88 PRO A O 1
ATOM 676 N N . ARG A 1 89 ? -1.018 -19.097 -20.084 1.00 42.91 89 ARG A N 1
ATOM 677 C CA . ARG A 1 89 ? -1.815 -20.291 -20.394 1.00 42.91 89 ARG A CA 1
ATOM 678 C C . ARG A 1 89 ? -0.895 -21.496 -20.549 1.00 42.91 89 ARG A C 1
ATOM 680 O O . ARG A 1 89 ? -0.154 -21.576 -21.526 1.00 42.91 89 ARG A O 1
ATOM 687 N N . ASP A 1 90 ? -0.991 -22.392 -19.575 1.00 39.09 90 ASP A N 1
ATOM 688 C CA . ASP A 1 90 ? -0.425 -23.736 -19.487 1.00 39.09 90 ASP A CA 1
ATOM 689 C C . ASP A 1 90 ? 0.530 -24.143 -20.618 1.00 39.09 90 ASP A C 1
ATOM 691 O O . ASP A 1 90 ? 0.205 -24.944 -21.496 1.00 39.09 90 ASP A O 1
ATOM 695 N N . LEU A 1 91 ? 1.789 -23.709 -20.501 1.00 44.06 91 LEU A N 1
ATOM 696 C CA . LEU A 1 91 ? 2.921 -24.438 -21.081 1.00 44.06 91 LEU A CA 1
ATOM 697 C C . LEU A 1 91 ? 3.240 -25.689 -20.241 1.00 44.06 91 LEU A C 1
ATOM 699 O O . LEU A 1 91 ? 4.395 -25.987 -19.934 1.00 44.06 91 LEU A O 1
ATOM 703 N N . THR A 1 92 ? 2.201 -26.446 -19.877 1.00 39.00 92 THR A N 1
ATOM 704 C CA . THR A 1 92 ? 2.345 -27.8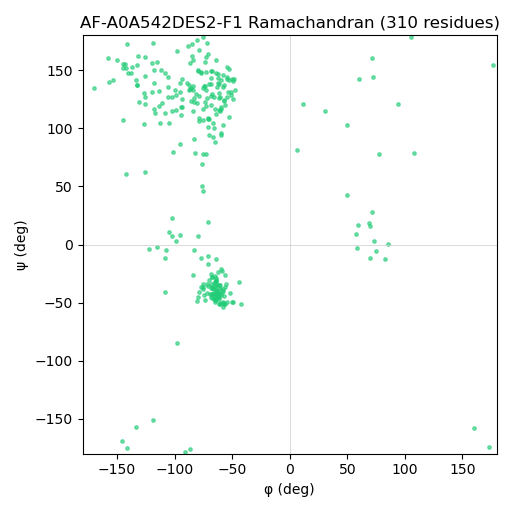24 -19.412 1.00 39.00 92 THR A CA 1
ATOM 705 C C . THR A 1 92 ? 2.961 -28.648 -20.544 1.00 39.00 92 THR A C 1
ATOM 707 O O . THR A 1 92 ? 2.439 -28.600 -21.665 1.00 39.00 92 THR A O 1
ATOM 710 N N . PRO A 1 93 ? 4.026 -29.432 -20.298 1.00 37.34 93 PRO A N 1
ATOM 711 C CA . PRO A 1 93 ? 4.538 -30.363 -21.293 1.00 37.34 93 PRO A CA 1
ATOM 712 C C . PRO A 1 93 ? 3.424 -31.317 -21.726 1.00 37.34 93 PRO A C 1
ATOM 714 O O . PRO A 1 93 ? 2.852 -32.033 -20.903 1.00 37.34 93 PRO A O 1
ATOM 717 N N . ARG A 1 94 ? 3.092 -31.318 -23.022 1.00 34.56 94 ARG A N 1
ATOM 718 C CA . ARG A 1 94 ? 2.038 -32.176 -23.574 1.00 34.56 94 ARG A CA 1
ATOM 719 C C . ARG A 1 94 ? 2.520 -33.628 -23.536 1.00 34.56 94 ARG A C 1
ATOM 721 O O . ARG A 1 94 ? 3.236 -34.078 -24.427 1.00 34.56 94 ARG A O 1
ATOM 728 N N . ALA A 1 95 ? 2.173 -34.345 -22.470 1.00 38.34 95 ALA A N 1
ATOM 729 C CA . ALA A 1 95 ? 2.552 -35.739 -22.290 1.00 38.34 95 ALA A CA 1
ATOM 730 C C . ALA A 1 95 ? 1.964 -36.594 -23.425 1.00 38.34 95 ALA A C 1
ATOM 732 O O . ALA A 1 95 ? 0.746 -36.720 -23.558 1.00 38.34 95 ALA A O 1
ATOM 733 N N . HIS A 1 96 ? 2.831 -37.190 -24.247 1.00 42.34 96 HIS A N 1
ATOM 734 C CA . HIS A 1 96 ? 2.434 -38.069 -25.348 1.00 42.34 96 HIS A CA 1
ATOM 735 C C . HIS A 1 96 ? 2.009 -39.459 -24.835 1.00 42.34 96 HIS A C 1
ATOM 737 O O . HIS A 1 96 ? 2.668 -40.466 -25.085 1.00 42.34 96 HIS A O 1
ATOM 743 N N . HIS A 1 97 ? 0.867 -39.523 -24.149 1.00 38.91 97 HIS A N 1
ATOM 744 C CA . HIS A 1 97 ? 0.146 -40.769 -23.885 1.00 38.91 97 HIS A CA 1
ATOM 745 C C . HIS A 1 97 ? -1.049 -40.907 -24.833 1.00 38.91 97 HIS A C 1
ATOM 747 O O . HIS A 1 97 ? -2.196 -40.657 -24.476 1.00 38.91 97 HIS A O 1
ATOM 753 N N . GLY A 1 98 ? -0.759 -41.329 -26.066 1.00 36.50 98 GLY A N 1
ATOM 754 C CA . GLY A 1 98 ? -1.774 -41.876 -26.963 1.00 36.50 98 GLY A CA 1
ATOM 755 C C . GLY A 1 98 ? -2.005 -43.361 -26.649 1.00 36.50 98 GLY A C 1
ATOM 756 O O . GLY A 1 98 ? -1.038 -44.126 -26.699 1.00 36.50 98 GLY A O 1
ATOM 757 N N . PRO A 1 99 ? -3.236 -43.807 -26.333 1.00 41.53 99 PRO A N 1
ATOM 758 C CA . PRO A 1 99 ? -3.528 -45.227 -26.205 1.00 41.53 99 PRO A CA 1
ATOM 759 C C . PRO A 1 99 ? -3.445 -45.924 -27.572 1.00 41.53 99 PRO A C 1
ATOM 761 O O . PRO A 1 99 ? -3.899 -45.425 -28.600 1.00 41.53 99 PRO A O 1
ATOM 764 N N . ARG A 1 100 ? -2.839 -47.110 -27.559 1.00 40.12 100 ARG A N 1
ATOM 765 C CA . ARG A 1 100 ? -2.534 -47.965 -28.713 1.00 40.12 100 ARG A CA 1
ATOM 766 C C . ARG A 1 100 ? -3.808 -48.501 -29.386 1.00 40.12 100 ARG A C 1
ATOM 768 O O . ARG A 1 100 ? -4.349 -49.509 -28.944 1.00 40.12 100 ARG A O 1
ATOM 775 N N . ALA A 1 101 ? -4.228 -47.888 -30.492 1.00 37.47 101 ALA A N 1
ATOM 776 C CA . ALA A 1 101 ? -5.215 -48.451 -31.418 1.00 37.47 101 ALA A CA 1
ATOM 777 C C . ALA A 1 101 ? -4.510 -49.071 -32.640 1.00 37.47 101 ALA A C 1
ATOM 779 O O . ALA A 1 101 ? -3.604 -48.467 -33.214 1.00 37.47 101 ALA A O 1
ATOM 780 N N . ALA A 1 102 ? -4.899 -50.286 -33.032 1.00 42.41 102 ALA A N 1
ATOM 781 C CA . ALA A 1 102 ? -4.291 -50.982 -34.164 1.00 42.41 102 ALA A CA 1
ATOM 782 C C . ALA A 1 102 ? -4.912 -50.529 -35.495 1.00 42.41 102 ALA A C 1
ATOM 784 O O . ALA A 1 102 ? -6.122 -50.632 -35.680 1.00 42.41 102 ALA A O 1
ATOM 785 N N . VAL A 1 103 ? -4.077 -50.095 -36.444 1.00 42.03 103 VAL A N 1
ATOM 786 C CA . VAL A 1 103 ? -4.477 -49.840 -37.837 1.00 42.03 103 VAL A CA 1
ATO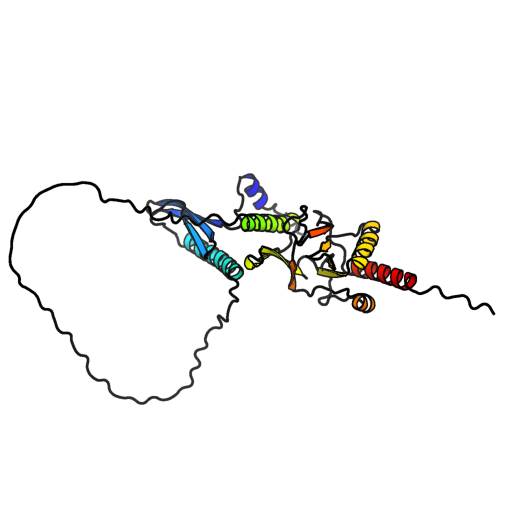M 787 C C . VAL A 1 103 ? -3.772 -50.847 -38.743 1.00 42.03 103 VAL A C 1
ATOM 789 O O . VAL A 1 103 ? -2.574 -51.101 -38.612 1.00 42.03 103 VAL A O 1
ATOM 792 N N . THR A 1 104 ? -4.537 -51.472 -39.633 1.00 41.44 104 THR A N 1
ATOM 793 C CA . THR A 1 104 ? -4.091 -52.587 -40.474 1.00 41.44 104 THR A CA 1
ATOM 794 C C . THR A 1 104 ? -3.229 -52.132 -41.653 1.00 41.44 104 THR A C 1
ATOM 796 O O . THR A 1 104 ? -3.430 -51.069 -42.239 1.00 41.44 104 THR A O 1
ATOM 799 N N . ARG A 1 105 ? -2.264 -52.975 -42.049 1.00 44.62 105 ARG A N 1
ATOM 800 C CA . ARG A 1 105 ? -1.439 -52.756 -43.248 1.00 44.62 105 ARG A CA 1
ATOM 801 C C . ARG A 1 105 ? -2.322 -52.708 -44.506 1.00 44.62 105 ARG A C 1
ATOM 803 O O . ARG A 1 105 ? -2.842 -53.745 -44.916 1.00 44.62 105 ARG A O 1
ATOM 810 N N . ARG A 1 106 ? -2.391 -51.562 -45.193 1.00 40.31 106 ARG A N 1
ATOM 811 C CA . ARG A 1 106 ? -2.834 -51.487 -46.599 1.00 40.31 106 ARG A CA 1
ATOM 812 C C . ARG A 1 106 ? -1.814 -50.771 -47.492 1.00 40.31 106 ARG A C 1
ATOM 814 O O . ARG A 1 106 ? -1.689 -49.557 -47.476 1.00 40.31 106 ARG A O 1
ATOM 821 N N . ARG A 1 107 ? -1.099 -51.614 -48.246 1.00 37.56 107 ARG A N 1
ATOM 822 C CA . ARG A 1 107 ? -0.518 -51.456 -49.596 1.00 37.56 107 ARG A CA 1
ATOM 823 C C . ARG A 1 107 ? -0.504 -50.034 -50.199 1.00 37.56 107 ARG A C 1
ATOM 825 O O . ARG A 1 107 ? -1.557 -49.468 -50.471 1.00 37.56 107 ARG A O 1
ATOM 832 N N . ALA A 1 108 ? 0.690 -49.536 -50.520 1.00 44.94 108 ALA A N 1
ATOM 833 C CA . ALA A 1 108 ? 0.890 -48.294 -51.269 1.00 44.94 108 ALA A CA 1
ATOM 834 C C . ALA A 1 108 ? 0.629 -48.454 -52.789 1.00 44.94 108 ALA A C 1
ATOM 836 O O . ALA A 1 108 ? 0.925 -49.519 -53.341 1.00 44.94 108 ALA A O 1
ATOM 837 N N . PRO A 1 109 ? 0.146 -47.399 -53.476 1.00 44.75 109 PRO A N 1
ATOM 838 C CA . PRO A 1 109 ? 0.301 -47.193 -54.921 1.00 44.75 109 PRO A CA 1
ATOM 839 C C . PRO A 1 109 ? 1.646 -46.521 -55.283 1.00 44.75 109 PRO A C 1
ATOM 841 O O . PRO A 1 109 ? 2.403 -46.106 -54.407 1.00 44.75 109 PRO A O 1
ATOM 844 N N . ARG A 1 110 ? 1.945 -46.432 -56.588 1.00 43.25 110 ARG A N 1
ATOM 845 C CA . ARG A 1 110 ? 3.185 -45.862 -57.160 1.00 43.25 110 ARG A CA 1
ATOM 846 C C . ARG A 1 110 ? 3.268 -44.321 -57.065 1.00 43.25 110 ARG A C 1
ATOM 848 O O . ARG A 1 110 ? 2.226 -43.676 -56.979 1.00 43.25 110 ARG A O 1
ATOM 855 N N . PRO A 1 111 ? 4.476 -43.733 -57.202 1.00 44.88 111 PRO A N 1
ATOM 856 C CA . PRO A 1 111 ? 4.640 -42.344 -57.640 1.00 44.88 111 PRO A CA 1
ATOM 857 C C . PRO A 1 111 ? 4.135 -42.146 -59.080 1.00 44.88 111 PRO A C 1
ATOM 859 O O . PRO A 1 111 ? 4.106 -43.097 -59.864 1.00 44.88 111 PRO A O 1
ATOM 862 N N . GLN A 1 112 ? 3.821 -40.903 -59.446 1.00 46.56 112 GLN A N 1
ATOM 863 C CA . GLN A 1 112 ? 3.774 -40.455 -60.842 1.00 46.56 112 GLN A CA 1
ATOM 864 C C . GLN A 1 112 ? 4.819 -39.354 -61.044 1.00 46.56 112 GLN A C 1
ATOM 866 O O . GLN A 1 112 ? 5.000 -38.505 -60.171 1.00 46.56 112 GLN A O 1
ATOM 871 N N . GLU A 1 113 ? 5.511 -39.405 -62.178 1.00 46.44 113 GLU A N 1
ATOM 872 C CA . GLU A 1 113 ? 6.507 -38.418 -62.608 1.00 46.44 113 GLU A CA 1
ATOM 873 C C . GLU A 1 113 ? 5.852 -37.224 -63.336 1.00 46.44 113 GLU A C 1
ATOM 875 O O . GLU A 1 113 ? 4.681 -37.311 -63.724 1.00 46.44 113 GLU A O 1
ATOM 880 N N . PRO A 1 114 ? 6.555 -36.081 -63.461 1.00 56.72 114 PRO A N 1
ATOM 881 C CA . PRO A 1 114 ? 5.966 -34.829 -63.932 1.00 56.72 114 PRO A CA 1
ATOM 882 C C . PRO A 1 114 ? 5.910 -34.717 -65.468 1.00 56.72 114 PRO A C 1
ATOM 884 O O . PRO A 1 114 ? 6.712 -35.342 -66.162 1.00 56.72 114 PRO A O 1
ATOM 887 N N . PRO A 1 115 ? 5.031 -33.856 -66.014 1.00 55.28 115 PRO A N 1
ATOM 888 C CA . PRO A 1 115 ? 5.173 -33.347 -67.373 1.00 55.28 115 PRO A CA 1
ATOM 889 C C . PRO A 1 115 ? 6.275 -32.273 -67.446 1.00 55.28 115 PRO A C 1
ATOM 891 O O . PRO A 1 115 ? 6.342 -31.375 -66.606 1.00 55.28 115 PRO A O 1
ATOM 894 N N . GLU A 1 116 ? 7.123 -32.378 -68.468 1.00 47.59 116 GLU A N 1
ATOM 895 C CA . GLU A 1 116 ? 8.192 -31.427 -68.815 1.00 47.59 116 GLU A CA 1
ATOM 896 C C . GLU A 1 116 ? 7.666 -30.273 -69.729 1.00 47.59 116 GLU A C 1
ATOM 898 O O . GLU A 1 116 ? 6.445 -30.161 -69.893 1.00 47.59 116 GLU A O 1
ATOM 903 N N . PRO A 1 117 ? 8.495 -29.332 -70.243 1.00 51.56 117 PRO A N 1
ATOM 904 C CA . PRO A 1 117 ? 8.037 -27.972 -70.550 1.00 51.56 117 PRO A CA 1
ATOM 905 C C . PRO A 1 117 ? 7.466 -27.779 -71.964 1.00 51.56 117 PRO A C 1
ATOM 907 O O . PRO A 1 117 ? 7.616 -28.622 -72.847 1.00 51.56 117 PRO A O 1
ATOM 910 N N . GLN A 1 118 ? 6.874 -26.601 -72.198 1.00 40.56 118 GLN A N 1
ATOM 911 C CA . GLN A 1 118 ? 6.566 -26.093 -73.537 1.00 40.56 118 GLN A CA 1
ATOM 912 C C . GLN A 1 118 ? 7.049 -24.647 -73.719 1.00 40.56 118 GLN A C 1
ATOM 914 O O . GLN A 1 118 ? 6.663 -23.743 -72.983 1.00 40.56 118 GLN A O 1
ATOM 919 N N . ASP A 1 119 ? 7.889 -24.489 -74.736 1.00 44.06 119 ASP A N 1
ATOM 920 C CA . ASP A 1 119 ? 8.475 -23.287 -75.344 1.00 44.06 119 ASP A CA 1
ATOM 921 C C . ASP A 1 119 ? 8.873 -23.744 -76.781 1.00 44.06 119 ASP A C 1
ATOM 923 O O . ASP A 1 119 ? 9.038 -24.960 -76.968 1.00 44.06 119 ASP A O 1
ATOM 927 N N . PRO A 1 120 ? 9.090 -22.894 -77.811 1.00 59.78 120 PRO A N 1
ATOM 928 C CA . PRO A 1 120 ? 8.941 -21.437 -77.884 1.00 59.78 120 PRO A CA 1
ATOM 929 C C . PRO A 1 120 ? 8.190 -20.963 -79.168 1.00 59.78 120 PRO A C 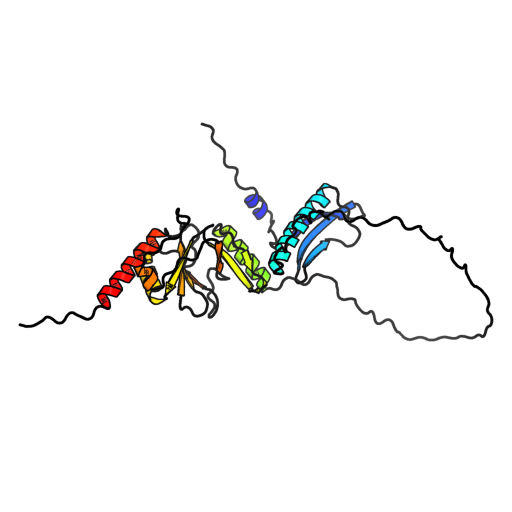1
ATOM 931 O O . PRO A 1 120 ? 7.537 -21.753 -79.848 1.00 59.78 120 PRO A O 1
ATOM 934 N N . SER A 1 121 ? 8.417 -19.698 -79.575 1.00 36.97 121 SER A N 1
ATOM 935 C CA . SER A 1 121 ? 8.029 -19.013 -80.848 1.00 36.97 121 SER A CA 1
ATOM 936 C C . SER A 1 121 ? 6.702 -18.220 -80.779 1.00 36.97 121 SER A C 1
ATOM 938 O O . SER A 1 121 ? 5.682 -18.796 -80.430 1.00 36.97 121 SER A O 1
ATOM 940 N N . SER A 1 122 ? 6.589 -16.894 -81.018 1.00 39.44 122 SER A N 1
ATOM 941 C CA . SER A 1 122 ? 7.369 -15.885 -81.797 1.00 39.44 122 SER A CA 1
ATOM 942 C C . SER A 1 122 ? 7.226 -16.030 -83.327 1.00 39.44 122 SER A C 1
ATOM 944 O O . SER A 1 122 ? 7.175 -17.178 -83.766 1.00 39.44 122 SER A O 1
ATOM 946 N N . PRO A 1 123 ? 7.197 -14.958 -84.169 1.00 55.06 123 PRO A N 1
ATOM 947 C CA . PRO A 1 123 ? 7.433 -13.509 -83.947 1.00 55.06 123 PRO A CA 1
ATOM 948 C C . PRO A 1 123 ? 6.154 -12.653 -84.289 1.00 55.06 123 PRO A C 1
ATOM 950 O O . PRO A 1 123 ? 5.066 -13.174 -84.086 1.00 55.06 123 PRO A O 1
ATOM 953 N N . ALA A 1 124 ? 6.097 -11.372 -84.730 1.00 35.97 124 ALA A N 1
ATOM 954 C CA . ALA A 1 124 ? 7.099 -10.381 -85.168 1.00 35.97 124 ALA A CA 1
ATOM 955 C C . ALA A 1 124 ? 6.673 -8.879 -85.075 1.00 35.97 124 ALA A C 1
ATOM 957 O O . ALA A 1 124 ? 5.578 -8.494 -85.463 1.00 35.97 124 ALA A O 1
ATOM 958 N N . ALA A 1 125 ? 7.624 -8.037 -84.651 1.00 35.75 125 ALA A N 1
ATOM 959 C CA . ALA A 1 125 ? 8.014 -6.698 -85.151 1.00 35.75 125 ALA A CA 1
ATOM 960 C C . ALA A 1 125 ? 7.027 -5.686 -85.814 1.00 35.75 125 ALA A C 1
ATOM 962 O O . ALA A 1 125 ? 6.726 -5.784 -87.003 1.00 35.75 125 ALA A O 1
ATOM 963 N N . SER A 1 126 ? 6.812 -4.537 -85.146 1.00 40.59 126 SER A N 1
ATOM 964 C CA . SER A 1 126 ? 7.220 -3.177 -85.612 1.00 40.59 126 SER A CA 1
ATOM 965 C C . SER A 1 126 ? 7.026 -2.135 -84.484 1.00 40.59 126 SER A C 1
ATOM 967 O O . SER A 1 126 ? 6.022 -2.214 -83.793 1.00 40.59 126 SER A O 1
ATOM 969 N N . THR A 1 127 ? 7.895 -1.177 -84.116 1.00 39.91 127 THR A N 1
ATOM 970 C CA . THR A 1 127 ? 8.965 -0.369 -84.764 1.00 39.91 127 THR A CA 1
ATOM 971 C C . THR A 1 127 ? 8.561 1.106 -84.970 1.00 39.91 127 THR A C 1
ATOM 973 O O . THR A 1 127 ? 8.286 1.508 -86.096 1.00 39.91 127 THR A O 1
ATOM 976 N N . ARG A 1 128 ? 8.617 1.943 -83.906 1.00 38.91 128 ARG A N 1
ATOM 977 C CA . ARG A 1 128 ? 9.479 3.163 -83.822 1.00 38.91 128 ARG A CA 1
ATOM 978 C C . ARG A 1 128 ? 9.311 4.023 -82.544 1.00 38.91 128 ARG A C 1
ATOM 980 O O . ARG A 1 128 ? 8.288 4.008 -81.877 1.00 38.91 128 ARG A O 1
ATOM 987 N N . ARG A 1 129 ? 10.403 4.741 -82.246 1.00 39.56 129 ARG A N 1
ATOM 988 C CA . ARG A 1 129 ? 10.633 5.869 -81.302 1.00 39.56 129 ARG A CA 1
ATOM 989 C C . ARG A 1 129 ? 10.039 7.198 -81.873 1.00 39.56 129 ARG A C 1
ATOM 991 O O . ARG A 1 129 ? 9.623 7.128 -83.030 1.00 39.56 129 ARG A O 1
ATOM 998 N N . PRO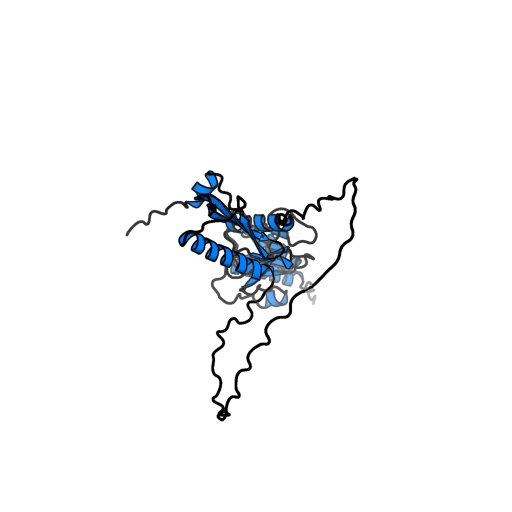 A 1 130 ? 10.079 8.388 -81.203 1.00 49.19 130 PRO A N 1
ATOM 999 C CA . PRO A 1 130 ? 10.943 8.778 -80.066 1.00 49.19 130 PRO A CA 1
ATOM 1000 C C . PRO A 1 130 ? 10.340 9.654 -78.924 1.00 49.19 130 PRO A C 1
ATOM 1002 O O . PRO A 1 130 ? 9.294 10.262 -79.078 1.00 49.19 130 PRO A O 1
ATOM 1005 N N . ALA A 1 131 ? 11.162 9.806 -77.869 1.00 36.47 131 ALA A N 1
ATOM 1006 C CA . ALA A 1 131 ? 11.410 11.019 -77.057 1.00 36.47 131 ALA A CA 1
ATOM 1007 C C . ALA A 1 131 ? 10.357 11.591 -76.075 1.00 36.47 131 ALA A C 1
ATOM 1009 O O . ALA A 1 131 ? 9.171 11.309 -76.155 1.00 36.47 131 ALA A O 1
ATOM 1010 N N . GLU A 1 132 ? 10.921 12.404 -75.164 1.00 37.16 132 GLU A N 1
ATOM 1011 C CA . GLU A 1 132 ? 10.339 13.329 -74.172 1.00 37.16 132 GLU A CA 1
ATOM 1012 C C . GLU A 1 132 ? 9.399 12.744 -73.094 1.00 37.16 132 GLU A C 1
ATOM 1014 O O . GLU A 1 132 ? 8.561 11.898 -73.368 1.00 37.16 132 GLU A O 1
ATOM 1019 N N . GLU A 1 133 ? 9.367 13.171 -71.827 1.00 35.53 133 GLU A N 1
ATOM 1020 C CA . GLU A 1 133 ? 10.256 13.791 -70.812 1.00 35.53 133 GLU A CA 1
ATOM 1021 C C . GLU A 1 133 ? 9.301 14.106 -69.612 1.00 35.53 133 GLU A C 1
ATOM 1023 O O . GLU A 1 133 ? 8.126 13.746 -69.650 1.00 35.53 133 GLU A O 1
ATOM 1028 N N . THR A 1 134 ? 9.743 14.781 -68.545 1.00 40.69 134 THR A N 1
ATOM 1029 C CA . THR A 1 134 ? 8.892 15.322 -67.456 1.00 40.69 134 THR A CA 1
ATOM 1030 C C . THR A 1 134 ? 8.375 14.312 -66.412 1.00 40.69 134 THR A C 1
ATOM 1032 O O . THR A 1 134 ? 7.204 13.958 -66.334 1.00 40.69 134 THR A O 1
ATOM 1035 N N . THR A 1 135 ? 9.288 13.955 -65.500 1.00 38.91 135 THR A N 1
ATOM 1036 C CA . THR A 1 135 ? 9.053 13.737 -64.051 1.00 38.91 135 THR A CA 1
ATOM 1037 C C . THR A 1 135 ? 7.893 12.839 -63.582 1.00 38.91 135 THR A C 1
ATOM 1039 O O . THR A 1 135 ? 6.776 13.303 -63.362 1.00 38.91 135 THR A O 1
ATOM 1042 N N . ALA A 1 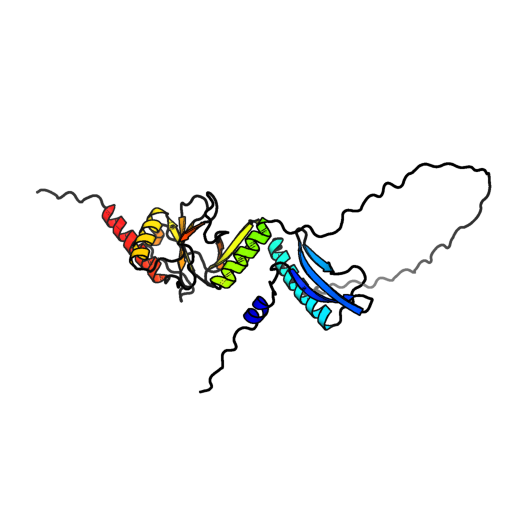136 ? 8.223 11.605 -63.180 1.00 45.88 136 ALA A N 1
ATOM 1043 C CA . ALA A 1 136 ? 7.370 10.777 -62.318 1.00 45.88 136 ALA A CA 1
ATOM 1044 C C . ALA A 1 136 ? 8.178 9.955 -61.289 1.00 45.88 136 ALA A C 1
ATOM 1046 O O . ALA A 1 136 ? 8.112 8.728 -61.262 1.00 45.88 136 ALA A O 1
ATOM 1047 N N . THR A 1 137 ? 8.919 10.630 -60.400 1.00 39.12 137 THR A N 1
ATOM 1048 C CA . THR A 1 137 ? 9.594 9.980 -59.254 1.00 39.12 137 THR A CA 1
ATOM 1049 C C . THR A 1 137 ? 9.205 10.652 -57.940 1.00 39.12 137 THR A C 1
ATOM 1051 O O . THR A 1 137 ? 10.030 11.222 -57.226 1.00 39.12 137 THR A O 1
ATOM 1054 N N . ALA A 1 138 ? 7.912 10.595 -57.614 1.00 46.34 138 ALA A N 1
ATOM 1055 C CA . ALA A 1 138 ? 7.419 10.958 -56.292 1.00 46.34 138 ALA A CA 1
ATOM 1056 C C . ALA A 1 138 ? 7.952 9.947 -55.264 1.00 46.34 138 ALA A C 1
ATOM 1058 O O . ALA A 1 138 ? 7.356 8.895 -55.039 1.00 46.34 138 ALA A O 1
ATOM 1059 N N . SER A 1 139 ? 9.100 10.257 -54.658 1.00 41.22 139 SER A N 1
ATOM 1060 C CA . SER A 1 139 ? 9.718 9.444 -53.611 1.00 41.22 139 SER A CA 1
ATOM 1061 C C . SER A 1 139 ? 8.779 9.315 -52.414 1.00 41.22 139 SER A C 1
ATOM 1063 O O . SER A 1 139 ? 8.763 10.168 -51.526 1.00 41.22 139 SER A O 1
ATOM 1065 N N . THR A 1 140 ? 7.996 8.234 -52.373 1.00 44.59 140 THR A N 1
ATOM 1066 C CA . THR A 1 140 ? 7.208 7.842 -51.203 1.00 44.59 140 THR A CA 1
ATOM 1067 C C . THR A 1 140 ? 8.169 7.495 -50.071 1.00 44.59 140 THR A C 1
ATOM 1069 O O . THR A 1 140 ? 8.595 6.349 -49.918 1.00 44.59 140 THR A O 1
ATOM 1072 N N . THR A 1 141 ? 8.543 8.510 -49.290 1.00 46.22 141 THR A N 1
ATOM 1073 C CA . THR A 1 141 ? 9.408 8.385 -48.117 1.00 46.22 141 THR A CA 1
ATOM 1074 C C . THR A 1 141 ? 8.750 7.445 -47.119 1.00 46.22 141 THR A C 1
ATOM 1076 O O . THR A 1 141 ? 7.882 7.837 -46.339 1.00 46.22 141 THR A O 1
ATOM 1079 N N . LYS A 1 142 ? 9.162 6.175 -47.181 1.00 47.09 142 LYS A N 1
ATOM 1080 C CA . LYS A 1 142 ? 8.724 5.104 -46.290 1.00 47.09 142 LYS A CA 1
ATOM 1081 C C . LYS A 1 142 ? 8.862 5.603 -44.844 1.00 47.09 142 LYS A C 1
ATOM 1083 O O . LYS A 1 142 ? 9.960 6.051 -44.498 1.00 47.09 142 LYS A O 1
ATOM 1088 N N . PRO A 1 143 ? 7.797 5.574 -44.015 1.00 45.62 143 PRO A N 1
ATOM 1089 C CA . PRO A 1 143 ? 7.864 6.096 -42.656 1.00 45.62 143 PRO A CA 1
ATOM 1090 C C . PRO A 1 143 ? 9.062 5.502 -41.919 1.00 45.62 143 PRO A C 1
ATOM 1092 O O . PRO A 1 143 ? 9.270 4.289 -41.951 1.00 45.62 143 PRO A O 1
ATOM 1095 N N . SER A 1 144 ? 9.883 6.364 -41.314 1.00 51.72 144 SER A N 1
ATOM 1096 C CA . SER A 1 144 ? 11.095 5.923 -40.628 1.00 51.72 144 SER A CA 1
ATOM 1097 C C . SER A 1 144 ? 10.703 4.962 -39.509 1.00 51.72 144 SER A C 1
ATOM 1099 O O . SER A 1 144 ? 9.985 5.360 -38.593 1.00 51.72 144 SER A O 1
ATOM 1101 N N . ASP A 1 145 ? 11.176 3.715 -39.591 1.00 51.12 145 ASP A N 1
ATOM 1102 C CA . ASP A 1 145 ? 10.861 2.614 -38.667 1.00 51.12 145 ASP A CA 1
ATOM 1103 C C . ASP A 1 145 ? 11.621 2.764 -37.332 1.00 51.12 145 ASP A C 1
ATOM 1105 O O . ASP A 1 145 ? 12.367 1.908 -36.854 1.00 51.12 145 ASP A O 1
ATOM 1109 N N . ARG A 1 146 ? 11.509 3.968 -36.772 1.00 50.91 146 ARG A N 1
ATOM 1110 C CA . ARG A 1 146 ? 12.110 4.408 -35.525 1.00 50.91 146 ARG A CA 1
ATOM 1111 C C . ARG A 1 146 ? 11.041 4.195 -34.456 1.00 50.91 146 ARG A C 1
ATOM 1113 O O . ARG A 1 146 ? 10.030 4.898 -34.498 1.00 50.91 146 ARG A O 1
ATOM 1120 N N . PRO A 1 147 ? 11.215 3.250 -33.513 1.00 56.84 147 PRO A N 1
ATOM 1121 C CA . PRO A 1 147 ? 10.167 2.923 -32.555 1.00 56.84 147 PRO A CA 1
ATOM 1122 C C . PRO A 1 147 ? 9.757 4.179 -31.790 1.00 56.84 147 PRO A C 1
ATOM 1124 O O . PRO A 1 147 ? 10.604 4.857 -31.200 1.00 56.84 147 PRO A O 1
ATOM 1127 N N . ALA A 1 148 ? 8.460 4.493 -31.846 1.00 67.12 148 ALA A N 1
ATOM 1128 C CA . ALA A 1 148 ? 7.903 5.693 -31.244 1.00 67.12 148 ALA A CA 1
ATOM 1129 C C . ALA A 1 148 ? 8.305 5.773 -29.766 1.00 67.12 148 ALA A C 1
ATOM 1131 O O . ALA A 1 148 ? 8.182 4.796 -29.024 1.00 67.12 148 ALA A O 1
ATOM 1132 N N . ALA A 1 149 ? 8.809 6.936 -29.345 1.00 76.31 149 ALA A N 1
ATOM 1133 C CA . ALA A 1 149 ? 9.235 7.135 -27.967 1.00 76.31 149 ALA A CA 1
ATOM 1134 C C . ALA A 1 149 ? 8.064 6.850 -27.016 1.00 76.31 149 ALA A C 1
ATOM 1136 O O . ALA A 1 149 ? 6.941 7.286 -27.274 1.00 76.31 149 ALA A O 1
ATOM 1137 N N . ALA A 1 150 ? 8.338 6.139 -25.916 1.00 73.75 150 ALA A N 1
ATOM 1138 C CA . ALA A 1 150 ? 7.315 5.709 -24.966 1.00 73.75 150 ALA A CA 1
ATOM 1139 C C . ALA A 1 150 ? 6.370 6.869 -24.575 1.00 73.75 150 ALA A C 1
ATOM 1141 O O . ALA A 1 150 ? 6.835 8.009 -24.429 1.00 73.75 150 ALA A O 1
ATOM 1142 N N . PRO A 1 151 ? 5.059 6.629 -24.388 1.00 80.44 151 PRO A N 1
ATOM 1143 C CA . PRO A 1 151 ? 4.141 7.668 -23.936 1.00 80.44 151 PRO A CA 1
ATOM 1144 C C . PRO A 1 151 ? 4.649 8.333 -22.655 1.00 80.44 151 PRO A C 1
ATOM 1146 O O . PRO A 1 151 ? 5.178 7.650 -21.779 1.00 80.44 151 PRO A O 1
ATOM 1149 N N . ARG A 1 152 ? 4.474 9.657 -22.524 1.00 79.81 152 ARG A N 1
ATOM 1150 C CA . ARG A 1 152 ? 4.966 10.407 -21.355 1.00 79.81 152 ARG A CA 1
ATOM 1151 C C . ARG A 1 152 ? 4.542 9.745 -20.039 1.00 79.81 152 ARG A C 1
ATOM 1153 O O . ARG A 1 152 ? 5.401 9.439 -19.229 1.00 79.81 152 ARG A O 1
ATOM 1160 N N . TRP A 1 153 ? 3.256 9.419 -19.899 1.00 82.06 153 TRP A N 1
ATOM 1161 C CA . TRP A 1 153 ? 2.700 8.769 -18.707 1.00 82.06 153 TRP A CA 1
ATOM 1162 C C . TRP A 1 153 ? 3.385 7.439 -18.330 1.00 82.06 153 TRP A C 1
ATOM 1164 O O . TRP A 1 153 ? 3.369 7.069 -17.161 1.00 82.06 153 TRP A O 1
ATOM 1174 N N . LEU A 1 154 ? 3.992 6.723 -19.286 1.00 84.12 154 LEU A N 1
ATOM 1175 C CA . LEU A 1 154 ? 4.701 5.469 -19.023 1.00 84.12 154 LEU A CA 1
ATOM 1176 C C . LEU A 1 154 ? 6.108 5.724 -18.466 1.00 84.12 154 LEU A C 1
ATOM 1178 O O . LEU A 1 154 ? 6.458 5.121 -17.457 1.00 84.12 154 LEU A O 1
ATOM 1182 N N . ARG A 1 155 ? 6.869 6.665 -19.052 1.00 83.88 155 ARG A N 1
ATOM 1183 C CA . ARG A 1 155 ? 8.152 7.127 -18.477 1.00 83.88 155 ARG A CA 1
ATOM 1184 C C . ARG A 1 155 ? 7.954 7.718 -17.087 1.00 83.88 155 ARG A C 1
ATOM 1186 O O . ARG A 1 155 ? 8.724 7.433 -16.177 1.00 83.88 155 ARG A O 1
ATOM 1193 N N . ASP A 1 156 ? 6.905 8.520 -16.950 1.00 84.81 156 ASP A N 1
ATOM 1194 C CA . ASP A 1 156 ? 6.497 9.162 -15.710 1.00 84.81 156 ASP A CA 1
ATOM 1195 C C . ASP A 1 156 ? 6.245 8.070 -14.636 1.00 84.81 156 ASP A C 1
ATOM 1197 O O . ASP A 1 156 ? 6.928 8.064 -13.610 1.00 84.81 156 ASP A O 1
ATOM 1201 N N . LEU A 1 157 ? 5.399 7.055 -14.902 1.00 85.75 157 LEU A N 1
ATOM 1202 C CA . LEU A 1 157 ? 5.210 5.891 -14.008 1.00 85.75 157 LEU A CA 1
ATOM 1203 C C . LEU A 1 157 ? 6.506 5.101 -13.736 1.00 85.75 157 LEU A C 1
ATOM 1205 O O . LEU A 1 157 ? 6.722 4.661 -12.605 1.00 85.75 157 LEU A O 1
ATOM 1209 N N . ALA A 1 158 ? 7.358 4.891 -14.743 1.00 86.00 158 ALA A N 1
ATOM 1210 C CA . ALA A 1 158 ? 8.616 4.159 -14.590 1.00 86.00 158 ALA A CA 1
ATOM 1211 C C . ALA A 1 158 ? 9.589 4.888 -13.646 1.00 86.00 158 ALA A C 1
ATOM 1213 O O . ALA A 1 158 ? 10.207 4.245 -12.796 1.00 86.00 158 ALA A O 1
ATOM 1214 N N . HIS A 1 159 ? 9.655 6.222 -13.718 1.00 86.06 159 HIS A N 1
ATOM 1215 C CA . HIS A 1 159 ? 10.416 7.051 -12.782 1.00 86.06 159 HIS A CA 1
ATOM 1216 C C . HIS A 1 159 ? 9.912 6.880 -11.343 1.00 86.06 159 HIS A C 1
ATOM 1218 O O . HIS A 1 159 ? 10.694 6.554 -10.453 1.00 86.06 159 HIS A O 1
ATOM 1224 N N . ALA A 1 160 ? 8.604 7.023 -11.112 1.00 88.12 160 ALA A N 1
ATOM 1225 C CA . ALA A 1 160 ? 8.026 6.860 -9.775 1.00 88.12 160 ALA A CA 1
ATOM 1226 C C . ALA A 1 160 ? 8.178 5.423 -9.227 1.00 88.12 160 ALA A C 1
ATOM 1228 O O . ALA A 1 160 ? 8.358 5.227 -8.025 1.00 88.12 160 ALA A O 1
ATOM 1229 N N . ARG A 1 161 ? 8.178 4.397 -10.093 1.00 91.12 161 ARG A N 1
ATOM 1230 C CA . ARG A 1 161 ? 8.518 3.018 -9.698 1.00 91.12 161 ARG A CA 1
ATOM 1231 C C . ARG A 1 161 ? 9.952 2.913 -9.171 1.00 91.12 161 ARG A C 1
ATOM 1233 O O . ARG A 1 161 ? 10.150 2.281 -8.134 1.00 91.12 161 ARG A O 1
ATOM 1240 N N . VAL A 1 162 ? 10.925 3.503 -9.871 1.00 89.25 162 VAL A N 1
ATOM 1241 C CA . VAL A 1 162 ? 12.329 3.552 -9.420 1.00 89.25 162 VAL A CA 1
ATOM 1242 C C . VAL A 1 162 ? 12.432 4.327 -8.108 1.00 89.25 162 VAL A C 1
ATOM 1244 O O . VAL A 1 162 ? 13.070 3.855 -7.175 1.00 89.25 162 VAL A O 1
ATOM 1247 N N . GLU A 1 163 ? 11.723 5.448 -7.984 1.00 89.25 163 GLU A N 1
ATOM 1248 C CA . GLU A 1 163 ? 11.698 6.266 -6.771 1.00 89.25 163 GLU A CA 1
ATOM 1249 C C . GLU A 1 163 ? 11.234 5.479 -5.530 1.00 89.25 163 GLU A C 1
ATOM 1251 O O . GLU A 1 163 ? 11.934 5.458 -4.518 1.00 89.25 163 GLU A O 1
ATOM 1256 N N . TYR A 1 164 ? 10.115 4.747 -5.613 1.00 91.81 164 TYR A N 1
ATOM 1257 C CA . TYR A 1 164 ? 9.658 3.885 -4.513 1.00 91.81 164 TYR A CA 1
ATOM 1258 C C . TYR A 1 164 ? 10.626 2.728 -4.196 1.00 91.81 164 TYR A C 1
ATOM 1260 O O . TYR A 1 164 ? 10.720 2.304 -3.038 1.00 91.81 164 TYR A O 1
ATOM 1268 N N . GLN A 1 165 ? 11.339 2.206 -5.197 1.00 91.88 165 GLN A N 1
ATOM 1269 C CA . GLN A 1 165 ? 12.319 1.131 -5.016 1.00 91.88 165 GLN A CA 1
ATOM 1270 C C . GLN A 1 165 ? 13.604 1.644 -4.344 1.00 91.88 165 GLN A C 1
ATOM 1272 O O . GLN A 1 165 ? 14.036 1.057 -3.353 1.00 91.88 165 GLN A O 1
ATOM 1277 N N . ASP A 1 166 ? 14.167 2.758 -4.815 1.00 90.06 166 ASP A N 1
ATOM 1278 C CA . ASP A 1 166 ? 15.418 3.331 -4.303 1.00 90.06 166 ASP A CA 1
ATOM 1279 C C . ASP A 1 166 ? 15.246 4.032 -2.946 1.00 90.06 166 ASP A C 1
ATOM 1281 O O . ASP A 1 166 ? 16.135 3.947 -2.094 1.00 90.06 166 ASP A O 1
ATOM 1285 N N . GLN A 1 167 ? 14.116 4.714 -2.715 1.00 90.19 167 GLN A N 1
ATOM 1286 C CA . GLN A 1 167 ? 13.860 5.401 -1.444 1.00 90.19 167 GLN A CA 1
ATOM 1287 C C . GLN A 1 167 ? 13.364 4.445 -0.350 1.00 90.19 167 GLN A C 1
ATOM 1289 O O . GLN A 1 167 ? 13.866 4.481 0.775 1.00 90.19 167 GLN A O 1
ATOM 1294 N N . LEU A 1 168 ? 12.372 3.597 -0.649 1.00 91.25 168 LEU A N 1
ATOM 1295 C CA . LEU A 1 168 ? 11.664 2.814 0.376 1.00 91.25 168 LEU A CA 1
ATOM 1296 C C . LEU A 1 168 ? 11.998 1.315 0.364 1.00 91.25 168 LEU A C 1
ATOM 1298 O O . LEU A 1 168 ? 11.613 0.601 1.291 1.00 91.25 168 LEU A O 1
ATOM 1302 N N . GLY A 1 169 ? 12.682 0.815 -0.671 1.00 91.38 169 GLY A N 1
ATOM 1303 C CA . GLY A 1 169 ? 12.940 -0.618 -0.850 1.00 91.38 169 GLY A CA 1
ATOM 1304 C C . GLY A 1 169 ? 11.684 -1.437 -1.170 1.00 91.38 169 GLY A C 1
ATOM 1305 O O . GLY A 1 169 ? 11.671 -2.648 -0.949 1.00 91.38 169 GLY A O 1
ATOM 1306 N N . TRP A 1 170 ? 10.600 -0.802 -1.630 1.00 93.81 170 TRP A N 1
ATOM 1307 C CA . TRP A 1 170 ? 9.316 -1.477 -1.843 1.00 93.81 170 TRP A CA 1
ATOM 1308 C C . TRP A 1 170 ? 9.262 -2.180 -3.212 1.00 93.81 170 TRP A C 1
ATOM 1310 O O . TRP A 1 170 ? 9.635 -1.573 -4.218 1.00 93.81 170 TRP A O 1
ATOM 1320 N N . PRO A 1 171 ? 8.749 -3.425 -3.304 1.00 90.50 171 PRO A N 1
ATOM 1321 C CA . PRO A 1 171 ? 8.620 -4.150 -4.567 1.00 90.50 171 PRO A CA 1
ATOM 1322 C C . PRO A 1 171 ? 7.445 -3.603 -5.393 1.00 90.50 171 PRO A C 1
ATOM 1324 O O . PRO A 1 171 ? 6.352 -4.165 -5.421 1.00 90.50 171 PRO A O 1
ATOM 1327 N N . VAL A 1 172 ? 7.665 -2.462 -6.048 1.00 92.56 172 VAL A N 1
ATOM 1328 C CA . VAL A 1 172 ? 6.655 -1.808 -6.889 1.00 92.56 172 VAL A CA 1
ATOM 1329 C C . VAL A 1 172 ? 6.672 -2.363 -8.314 1.00 92.56 172 VAL A C 1
ATOM 1331 O O . VAL A 1 172 ? 7.722 -2.489 -8.955 1.00 92.56 172 VAL A O 1
ATOM 1334 N N . HIS A 1 173 ? 5.478 -2.650 -8.819 1.00 89.12 173 HIS A N 1
ATOM 1335 C CA . HIS A 1 173 ? 5.167 -3.090 -10.174 1.00 89.12 173 HIS A CA 1
ATOM 1336 C C . HIS A 1 173 ? 4.317 -2.021 -10.881 1.00 89.12 173 HIS A C 1
ATOM 1338 O O . HIS A 1 173 ? 3.668 -1.195 -10.237 1.00 89.12 173 HIS A O 1
ATOM 1344 N N . LEU A 1 174 ? 4.337 -2.022 -12.215 1.00 86.94 174 LEU A N 1
ATOM 1345 C CA . LEU A 1 174 ? 3.689 -1.014 -13.056 1.00 86.94 174 LEU A CA 1
ATOM 1346 C C . LEU A 1 174 ? 2.609 -1.697 -13.904 1.00 86.94 174 LEU A C 1
ATOM 1348 O O . LEU A 1 174 ? 2.910 -2.516 -14.770 1.00 86.94 174 LEU A O 1
ATOM 1352 N N . GLU A 1 175 ? 1.346 -1.373 -13.642 1.00 85.00 175 GLU A N 1
ATOM 1353 C CA . GLU A 1 175 ? 0.188 -1.995 -14.283 1.00 85.00 175 GLU A CA 1
ATOM 1354 C C . GLU A 1 175 ? -0.265 -1.129 -15.472 1.00 85.00 175 GLU A C 1
ATOM 1356 O O . GLU A 1 175 ? -1.093 -0.225 -15.343 1.00 85.00 175 GLU A O 1
ATOM 1361 N N . VAL A 1 176 ? 0.350 -1.368 -16.637 1.00 75.88 176 VAL A N 1
ATOM 1362 C CA . VAL A 1 176 ? 0.273 -0.512 -17.842 1.00 75.88 176 VAL A CA 1
ATOM 1363 C C . VAL A 1 176 ? -1.154 -0.286 -18.341 1.00 75.88 176 VAL A C 1
ATOM 1365 O O . VAL A 1 176 ? -1.514 0.853 -18.638 1.00 75.88 176 VAL A O 1
ATOM 1368 N N . ARG A 1 177 ? -1.984 -1.337 -18.401 1.00 79.31 177 ARG A N 1
ATOM 1369 C CA . ARG A 1 177 ? -3.380 -1.253 -18.873 1.00 79.31 177 ARG A CA 1
ATOM 1370 C C . ARG A 1 177 ? -4.216 -0.258 -18.045 1.00 79.31 177 ARG A C 1
ATOM 1372 O O . ARG A 1 177 ? -4.988 0.506 -18.613 1.00 79.31 177 ARG A O 1
ATOM 1379 N N . GLN A 1 178 ? -4.020 -0.229 -16.726 1.00 79.69 178 GLN A N 1
ATOM 1380 C CA . GLN A 1 178 ? -4.716 0.636 -15.763 1.00 79.69 178 GLN A CA 1
ATOM 1381 C C . GLN A 1 178 ? -3.902 1.890 -15.381 1.00 79.69 178 GLN A C 1
ATOM 1383 O O . GLN A 1 178 ? -4.346 2.668 -14.538 1.00 79.69 178 GLN A O 1
ATOM 1388 N N . ARG A 1 179 ? -2.722 2.088 -15.989 1.00 86.44 179 ARG A N 1
ATOM 1389 C CA . ARG A 1 179 ? -1.802 3.227 -15.799 1.00 86.44 179 ARG A CA 1
ATOM 1390 C C . ARG A 1 179 ? -1.489 3.547 -14.330 1.00 86.44 179 ARG A C 1
ATOM 1392 O O . ARG A 1 179 ? -1.466 4.713 -13.938 1.00 86.44 179 ARG A O 1
ATOM 1399 N N . ARG A 1 180 ? -1.261 2.518 -13.509 1.00 88.75 180 ARG A N 1
ATOM 1400 C CA . ARG A 1 180 ? -1.081 2.659 -12.052 1.00 88.75 180 ARG A CA 1
ATOM 1401 C C . ARG A 1 180 ? 0.131 1.895 -11.523 1.00 88.75 180 ARG A C 1
ATOM 1403 O O . ARG A 1 180 ? 0.545 0.894 -12.102 1.00 88.75 180 ARG A O 1
ATOM 1410 N N . LEU A 1 181 ? 0.670 2.356 -10.396 1.00 92.31 181 LEU A N 1
ATOM 1411 C CA . LEU A 1 181 ? 1.671 1.624 -9.621 1.00 92.31 181 LEU A CA 1
ATOM 1412 C C . LEU A 1 181 ? 0.979 0.720 -8.603 1.00 92.31 181 LEU A C 1
ATOM 1414 O O . LEU A 1 181 ? 0.008 1.132 -7.969 1.00 92.31 181 LEU A O 1
ATOM 1418 N N . VAL A 1 182 ? 1.487 -0.498 -8.430 1.00 93.88 182 VAL A N 1
ATOM 1419 C CA . VAL A 1 182 ? 0.967 -1.471 -7.461 1.00 93.88 182 VAL A CA 1
ATOM 1420 C C . VAL A 1 182 ? 2.089 -2.186 -6.718 1.00 93.88 182 VAL A C 1
ATOM 1422 O O . VAL A 1 182 ? 3.192 -2.348 -7.231 1.00 93.88 182 VAL A O 1
ATOM 1425 N N . THR A 1 183 ? 1.807 -2.641 -5.503 1.00 94.81 183 THR A N 1
ATOM 1426 C CA . THR A 1 183 ? 2.721 -3.455 -4.685 1.00 94.81 183 THR A CA 1
ATOM 1427 C C . THR A 1 183 ? 1.925 -4.470 -3.863 1.00 94.81 183 THR A C 1
ATOM 1429 O O . THR A 1 183 ? 0.749 -4.245 -3.569 1.00 94.81 183 THR A O 1
ATOM 1432 N N . GLN A 1 184 ? 2.527 -5.613 -3.535 1.00 95.12 184 GLN A N 1
ATOM 1433 C CA . GLN A 1 184 ? 1.839 -6.729 -2.881 1.00 95.12 184 GLN A CA 1
ATOM 1434 C C . GLN A 1 184 ? 1.975 -6.680 -1.358 1.00 95.12 184 GLN A C 1
ATOM 1436 O O . GLN A 1 184 ? 3.078 -6.685 -0.806 1.00 95.12 184 GLN A O 1
ATOM 1441 N N . THR A 1 185 ? 0.838 -6.708 -0.669 1.00 95.69 185 THR A N 1
ATOM 1442 C CA . THR A 1 185 ? 0.781 -6.801 0.799 1.00 95.69 185 THR A CA 1
ATOM 1443 C C . THR A 1 185 ? 1.396 -8.101 1.324 1.00 95.69 185 THR A C 1
ATOM 1445 O O . THR A 1 185 ? 1.318 -9.153 0.688 1.00 95.69 185 THR A O 1
ATOM 1448 N N . GLY A 1 186 ? 2.011 -8.037 2.503 1.00 93.00 186 GLY A N 1
ATOM 1449 C CA . GLY A 1 186 ? 2.772 -9.131 3.108 1.00 93.00 186 GLY A CA 1
ATOM 1450 C C . GLY A 1 186 ? 4.232 -9.228 2.657 1.00 93.00 186 GLY A C 1
ATOM 1451 O O . GLY A 1 186 ? 4.924 -10.129 3.122 1.00 93.00 186 GLY A O 1
ATOM 1452 N N . THR A 1 187 ? 4.704 -8.328 1.782 1.00 88.50 187 THR A N 1
ATOM 1453 C CA . THR A 1 187 ? 6.113 -8.258 1.349 1.00 88.50 187 THR A CA 1
ATOM 1454 C C . THR A 1 187 ? 6.885 -7.191 2.139 1.00 88.50 187 THR A C 1
ATOM 1456 O O . THR A 1 187 ? 7.484 -7.504 3.163 1.00 88.50 187 THR A O 1
ATOM 1459 N N . ALA A 1 188 ? 6.833 -5.923 1.720 1.00 93.25 188 ALA A N 1
ATOM 1460 C CA . ALA A 1 188 ? 7.428 -4.789 2.434 1.00 93.25 188 ALA A CA 1
ATOM 1461 C C . ALA A 1 188 ? 6.519 -4.221 3.541 1.00 93.25 188 ALA A C 1
ATOM 1463 O O . ALA A 1 188 ? 7.009 -3.646 4.512 1.00 93.25 188 ALA A O 1
ATOM 1464 N N . PHE A 1 189 ? 5.200 -4.386 3.406 1.00 97.12 189 PHE A N 1
ATOM 1465 C CA . PHE A 1 189 ? 4.199 -3.910 4.360 1.00 97.12 189 PHE A CA 1
ATOM 1466 C C . PHE A 1 189 ? 2.948 -4.794 4.373 1.00 97.12 189 PHE A C 1
ATOM 1468 O O . PHE A 1 189 ? 2.649 -5.474 3.391 1.00 97.12 189 PHE A O 1
ATOM 1475 N N . ASP A 1 190 ? 2.187 -4.740 5.464 1.00 98.19 190 ASP A N 1
ATOM 1476 C CA . ASP A 1 190 ? 0.760 -5.087 5.454 1.00 98.19 190 ASP A CA 1
ATOM 1477 C C . ASP A 1 190 ? -0.078 -3.808 5.353 1.00 98.19 190 ASP A C 1
ATOM 1479 O O . ASP A 1 190 ? 0.431 -2.699 5.528 1.00 98.19 190 ASP A O 1
ATOM 1483 N N . ALA A 1 191 ? -1.366 -3.956 5.048 1.00 98.12 191 ALA A N 1
ATOM 1484 C CA . ALA A 1 191 ? -2.277 -2.829 4.919 1.00 98.12 191 ALA A CA 1
ATOM 1485 C C . ALA A 1 191 ? -3.670 -3.155 5.466 1.00 98.12 191 ALA A C 1
ATOM 1487 O O . ALA A 1 191 ? -4.111 -4.307 5.444 1.00 98.12 191 ALA A O 1
ATOM 1488 N N . LEU A 1 192 ? -4.376 -2.130 5.937 1.00 98.19 192 LEU A N 1
ATOM 1489 C CA . LEU A 1 192 ? -5.760 -2.234 6.403 1.00 98.19 192 LEU A CA 1
ATOM 1490 C C . LEU A 1 192 ? -6.570 -1.015 5.971 1.00 98.19 192 LEU A C 1
ATOM 1492 O O . LEU A 1 192 ? -6.025 0.086 5.890 1.00 98.19 192 LEU A O 1
ATOM 1496 N N . THR A 1 193 ? -7.860 -1.210 5.703 1.00 98.31 193 THR A N 1
ATOM 1497 C CA . THR A 1 193 ? -8.793 -0.154 5.295 1.00 98.31 193 THR A CA 1
ATOM 1498 C C . THR A 1 193 ? -9.749 0.224 6.422 1.00 98.31 193 THR A C 1
ATOM 1500 O O . THR A 1 193 ? -10.190 -0.626 7.201 1.00 98.31 193 THR A O 1
ATOM 1503 N N . MET A 1 194 ? -10.078 1.514 6.495 1.00 98.25 194 MET A N 1
ATOM 1504 C CA . MET A 1 194 ? -10.986 2.111 7.479 1.00 98.25 194 MET A CA 1
ATOM 1505 C C . MET A 1 194 ? -11.911 3.137 6.810 1.00 98.25 194 MET A C 1
ATOM 1507 O O . MET A 1 194 ? -11.469 3.801 5.864 1.00 98.25 194 MET A O 1
ATOM 1511 N N . PRO A 1 195 ? -13.166 3.300 7.279 1.00 97.94 195 PRO A N 1
ATOM 1512 C CA . PRO A 1 195 ? -14.010 4.427 6.881 1.00 97.94 195 PRO A CA 1
ATOM 1513 C C . PRO A 1 195 ? -13.323 5.754 7.218 1.00 97.94 195 PRO A C 1
ATOM 1515 O O . PRO A 1 195 ? -12.638 5.828 8.240 1.00 97.94 195 PRO A O 1
ATOM 1518 N N . PHE A 1 196 ? -13.526 6.782 6.389 1.00 96.19 196 PHE A N 1
ATOM 1519 C CA . PHE A 1 196 ? -12.924 8.115 6.550 1.00 96.19 196 PHE A CA 1
ATOM 1520 C C . PHE A 1 196 ? -12.940 8.622 8.003 1.00 96.19 196 PHE A C 1
ATOM 1522 O O . PHE A 1 196 ? -11.889 8.961 8.539 1.00 96.19 196 PHE A O 1
ATOM 1529 N N . ASP A 1 197 ? -14.099 8.595 8.662 1.00 96.00 197 ASP A N 1
ATOM 1530 C CA . ASP A 1 197 ? -14.285 9.212 9.980 1.00 96.00 197 ASP A CA 1
ATOM 1531 C C . ASP A 1 197 ? -13.430 8.518 11.054 1.00 96.00 197 ASP A C 1
ATOM 1533 O O . ASP A 1 197 ? -12.728 9.166 11.826 1.00 96.00 197 ASP A O 1
ATOM 1537 N N . LEU A 1 198 ? -13.460 7.180 11.083 1.00 97.75 198 LEU A N 1
ATOM 1538 C CA . LEU A 1 198 ? -12.674 6.372 12.022 1.00 97.75 198 LEU A CA 1
ATOM 1539 C C . LEU A 1 198 ? -11.174 6.461 11.708 1.00 97.75 198 LEU A C 1
ATOM 1541 O O . LEU A 1 198 ? -10.341 6.437 12.617 1.00 97.75 198 LEU A O 1
ATOM 1545 N N . ALA A 1 199 ? -10.825 6.574 10.426 1.00 98.12 199 ALA A N 1
ATOM 1546 C CA . ALA A 1 199 ? -9.452 6.735 9.981 1.00 98.12 199 ALA A CA 1
ATOM 1547 C C . ALA A 1 199 ? -8.862 8.094 10.385 1.00 98.12 199 ALA A C 1
ATOM 1549 O O . ALA A 1 199 ? -7.693 8.153 10.761 1.00 98.12 199 ALA A O 1
ATOM 1550 N N . GLU A 1 200 ? -9.645 9.172 10.350 1.00 98.06 200 GLU A N 1
ATOM 1551 C CA . GLU A 1 200 ? -9.156 10.508 10.691 1.00 98.06 200 GLU A CA 1
ATOM 1552 C C . GLU A 1 200 ? -8.769 10.612 12.175 1.00 98.06 200 GLU A C 1
ATOM 1554 O O . GLU A 1 200 ? -7.659 11.041 12.499 1.00 98.06 200 GLU A O 1
ATOM 1559 N N . GLU A 1 201 ? -9.621 10.132 13.084 1.00 98.12 201 GLU A N 1
ATOM 1560 C CA . GLU A 1 201 ? -9.287 10.043 14.512 1.00 98.12 201 GLU A CA 1
ATOM 1561 C C . GLU A 1 201 ? -8.177 9.025 14.797 1.00 98.12 201 GLU A C 1
ATOM 1563 O O . GLU A 1 201 ? -7.291 9.309 15.600 1.00 98.12 201 GLU A O 1
ATOM 1568 N N . THR A 1 202 ? -8.148 7.885 14.097 1.00 98.56 202 THR A N 1
ATOM 1569 C CA . THR A 1 202 ? -7.029 6.928 14.208 1.00 98.56 202 THR A CA 1
ATOM 1570 C C . THR A 1 202 ? -5.705 7.571 13.782 1.00 98.56 202 THR A C 1
ATOM 1572 O O . THR A 1 202 ? -4.682 7.331 14.424 1.00 98.56 202 THR A O 1
ATOM 1575 N N . ARG A 1 203 ? -5.704 8.435 12.753 1.00 98.44 203 ARG A N 1
ATOM 1576 C CA . ARG A 1 203 ? -4.526 9.225 12.358 1.00 98.44 203 ARG A CA 1
ATOM 1577 C C . ARG A 1 203 ? -4.132 10.210 13.459 1.00 98.44 203 ARG A C 1
ATOM 1579 O O . ARG A 1 203 ? -2.962 10.213 13.820 1.00 98.44 203 ARG A O 1
ATOM 1586 N N . ARG A 1 204 ? -5.074 10.980 14.025 1.00 98.38 204 ARG A N 1
ATOM 1587 C CA . ARG A 1 204 ? -4.806 11.930 15.131 1.00 98.38 204 ARG A CA 1
ATOM 1588 C C . ARG A 1 204 ? -4.207 11.232 16.360 1.00 98.38 204 ARG A C 1
ATOM 1590 O O . ARG A 1 204 ? -3.159 11.640 16.850 1.00 98.38 204 ARG A O 1
ATOM 1597 N N . ASP A 1 205 ? -4.822 10.144 16.828 1.00 98.44 205 ASP A N 1
ATOM 1598 C CA . ASP A 1 205 ? -4.331 9.380 17.984 1.00 98.44 205 ASP A CA 1
ATOM 1599 C C . ASP A 1 205 ? -2.944 8.731 17.717 1.00 98.44 205 ASP A C 1
ATOM 1601 O O . ASP A 1 205 ? -2.161 8.568 18.655 1.00 98.44 205 ASP A O 1
ATOM 1605 N N . LEU A 1 206 ? -2.618 8.369 16.464 1.00 98.25 206 LEU A N 1
ATOM 1606 C CA . LEU A 1 206 ? -1.281 7.889 16.059 1.00 98.25 206 LEU A CA 1
ATOM 1607 C C . LEU A 1 206 ? -0.252 9.023 15.923 1.00 98.25 206 LEU A C 1
ATOM 1609 O O . LEU A 1 206 ? 0.918 8.824 16.244 1.00 98.25 206 LEU A O 1
ATOM 1613 N N . GLU A 1 207 ? -0.669 10.192 15.444 1.00 97.50 207 GLU A N 1
ATOM 1614 C CA . GLU A 1 207 ? 0.146 11.400 15.274 1.00 97.50 207 GLU A CA 1
ATOM 1615 C C . GLU A 1 207 ? 0.621 11.926 16.634 1.00 97.50 207 GLU A C 1
ATOM 1617 O O . GLU A 1 207 ? 1.825 12.095 16.830 1.00 97.50 207 GLU A O 1
ATOM 1622 N N . ILE A 1 208 ? -0.290 12.021 17.611 1.00 97.25 208 ILE A N 1
ATOM 1623 C CA . ILE A 1 208 ? 0.017 12.322 19.022 1.00 97.25 208 ILE A CA 1
ATOM 1624 C C . ILE A 1 208 ? 0.997 11.294 19.612 1.00 97.25 208 ILE A C 1
ATOM 1626 O O . ILE A 1 208 ? 1.908 11.651 20.354 1.00 97.25 208 ILE A O 1
ATOM 1630 N N . ALA A 1 209 ? 0.857 10.016 19.252 1.00 96.69 209 ALA A N 1
ATOM 1631 C CA . ALA A 1 209 ? 1.765 8.951 19.682 1.00 96.69 209 ALA A CA 1
ATOM 1632 C C . ALA A 1 209 ? 3.089 8.891 18.883 1.00 96.69 209 ALA A C 1
ATOM 1634 O O . ALA A 1 209 ? 3.840 7.927 19.032 1.00 96.69 209 ALA A O 1
ATOM 1635 N N . MET A 1 210 ? 3.362 9.864 17.999 1.00 96.06 210 MET A N 1
ATOM 1636 C CA . MET A 1 210 ? 4.498 9.919 17.054 1.00 96.06 210 MET A CA 1
ATOM 1637 C C . MET A 1 210 ? 4.600 8.723 16.079 1.00 96.06 210 MET A C 1
ATOM 1639 O O . MET A 1 210 ? 5.561 8.598 15.311 1.00 96.06 210 MET A O 1
ATOM 1643 N N . LEU A 1 211 ? 3.574 7.872 16.055 1.00 97.00 211 LEU A N 1
ATOM 1644 C CA . LEU A 1 211 ? 3.492 6.579 15.372 1.00 97.00 211 LEU A CA 1
ATOM 1645 C C . LEU A 1 211 ? 2.625 6.621 14.104 1.00 97.00 211 LEU A C 1
ATOM 1647 O O . LEU A 1 211 ? 2.329 5.571 13.534 1.00 97.00 211 LEU A O 1
ATOM 1651 N N . VAL A 1 212 ? 2.230 7.807 13.631 1.00 96.94 212 VAL A N 1
ATOM 1652 C CA . VAL A 1 212 ? 1.628 7.946 12.297 1.00 96.94 212 VAL A CA 1
ATOM 1653 C C . VAL A 1 212 ? 2.608 7.454 11.223 1.00 96.94 212 VAL A C 1
ATOM 1655 O O . VAL A 1 212 ? 3.827 7.607 11.330 1.00 96.94 212 VAL A O 1
ATOM 1658 N N . GLY A 1 213 ? 2.065 6.782 10.215 1.00 95.75 213 GLY A N 1
ATOM 1659 C CA . GLY A 1 213 ? 2.798 6.213 9.090 1.00 95.75 213 GLY A CA 1
ATOM 1660 C C . GLY A 1 213 ? 2.006 6.385 7.801 1.00 95.75 213 GLY A C 1
ATOM 1661 O O . GLY A 1 213 ? 0.942 7.000 7.837 1.00 95.75 213 GLY A O 1
ATOM 1662 N N . PRO A 1 214 ? 2.483 5.838 6.672 1.00 96.88 214 PRO A N 1
ATOM 1663 C CA . PRO A 1 214 ? 1.933 6.158 5.366 1.00 96.88 214 PRO A CA 1
ATOM 1664 C C . PRO A 1 214 ? 0.463 5.753 5.274 1.00 96.88 214 PRO A C 1
ATOM 1666 O O . PRO A 1 214 ? 0.103 4.597 5.526 1.00 96.88 214 PRO A O 1
ATOM 1669 N N . ILE A 1 215 ? -0.379 6.710 4.900 1.00 97.62 215 ILE A N 1
ATOM 1670 C CA . ILE A 1 215 ? -1.819 6.522 4.725 1.00 97.62 215 ILE A CA 1
ATOM 1671 C C . ILE A 1 215 ? -2.165 6.994 3.327 1.00 97.62 215 ILE A C 1
ATOM 1673 O O . ILE A 1 215 ? -1.857 8.127 2.966 1.00 97.62 215 ILE A O 1
ATOM 1677 N N . LEU A 1 216 ? -2.837 6.148 2.555 1.00 95.88 216 LEU A N 1
ATOM 1678 C CA . LEU A 1 216 ? -3.315 6.473 1.214 1.00 95.88 216 LEU A CA 1
ATOM 1679 C C . LEU A 1 216 ? -4.840 6.399 1.144 1.00 95.88 216 LEU A C 1
ATOM 1681 O O . LEU A 1 216 ? -5.477 5.616 1.851 1.00 95.88 216 LEU A O 1
ATOM 1685 N N . THR A 1 217 ? -5.442 7.206 0.277 1.00 95.12 217 THR A N 1
ATOM 1686 C CA . THR A 1 217 ? -6.871 7.128 -0.043 1.00 95.12 217 THR A CA 1
ATOM 1687 C C . THR A 1 217 ? -7.063 7.000 -1.548 1.00 95.12 217 THR A C 1
ATOM 1689 O O . THR A 1 217 ? -6.284 7.545 -2.334 1.00 95.12 217 THR A O 1
ATOM 1692 N N . GLY A 1 218 ? -8.080 6.236 -1.939 1.00 91.38 218 GLY A N 1
ATOM 1693 C CA . GLY A 1 218 ? -8.445 6.029 -3.335 1.00 91.38 218 GLY A CA 1
ATOM 1694 C C . GLY A 1 218 ? -9.479 7.038 -3.849 1.00 91.38 218 GLY A C 1
ATOM 1695 O O . GLY A 1 218 ? -9.940 7.910 -3.100 1.00 91.38 218 GLY A O 1
ATOM 1696 N N . PRO A 1 219 ? -9.892 6.888 -5.121 1.00 86.00 219 PRO A N 1
ATOM 1697 C CA . PRO A 1 219 ? -10.980 7.659 -5.713 1.00 86.00 219 PRO A CA 1
ATOM 1698 C C . PRO A 1 219 ? -12.238 7.653 -4.830 1.00 86.00 219 PRO A C 1
ATOM 1700 O O . PRO A 1 219 ? -12.574 6.653 -4.194 1.00 86.00 219 PRO A O 1
ATOM 1703 N N . GLY A 1 220 ? -12.926 8.793 -4.748 1.00 85.25 220 GLY A N 1
ATOM 1704 C CA . GLY A 1 220 ? -14.121 8.961 -3.912 1.00 85.25 220 GLY A CA 1
ATOM 1705 C C . GLY A 1 220 ? -13.874 9.092 -2.399 1.00 85.25 220 GLY A C 1
ATOM 1706 O O . GLY A 1 220 ? -14.826 9.366 -1.675 1.00 85.25 220 GLY A O 1
ATOM 1707 N N . ARG A 1 221 ? -12.633 8.939 -1.904 1.00 84.94 221 ARG A N 1
ATOM 1708 C CA . ARG A 1 221 ? -12.148 9.314 -0.548 1.00 84.94 221 ARG A CA 1
ATOM 1709 C C . ARG A 1 221 ? -12.838 8.688 0.685 1.00 84.94 221 ARG A C 1
ATOM 1711 O O . ARG A 1 221 ? -12.365 8.895 1.798 1.00 84.94 221 ARG A O 1
ATOM 1718 N N . ARG A 1 222 ? -13.888 7.874 0.510 1.00 91.94 222 ARG A N 1
ATOM 1719 C CA . ARG A 1 222 ? -14.670 7.210 1.584 1.00 91.94 222 ARG A CA 1
ATOM 1720 C C . ARG A 1 222 ? -13.857 6.280 2.496 1.00 91.94 222 ARG A C 1
ATOM 1722 O O . ARG A 1 222 ? -14.307 5.968 3.595 1.00 91.94 222 ARG A O 1
ATOM 1729 N N . TRP A 1 223 ? -12.696 5.821 2.029 1.00 95.62 223 TRP A N 1
ATOM 1730 C CA . TRP A 1 223 ? -11.838 4.864 2.725 1.00 95.62 223 TRP A CA 1
ATOM 1731 C C . TRP A 1 223 ? -10.388 5.335 2.730 1.00 95.62 223 TRP A C 1
ATOM 1733 O O . TRP A 1 223 ? -9.860 5.775 1.702 1.00 95.62 223 TRP A O 1
ATOM 1743 N N . TRP A 1 224 ? -9.730 5.196 3.874 1.00 98.00 224 TRP A N 1
ATOM 1744 C CA . TRP A 1 224 ? -8.283 5.352 4.012 1.00 98.00 224 TRP A CA 1
ATOM 1745 C C . TRP A 1 224 ? -7.647 3.982 4.235 1.00 98.00 224 TRP A C 1
ATOM 1747 O O . TRP A 1 224 ? -8.251 3.096 4.842 1.00 98.00 224 TRP A O 1
ATOM 1757 N N . THR A 1 225 ? -6.426 3.816 3.736 1.00 98.38 225 THR A N 1
ATOM 1758 C CA . THR A 1 225 ? -5.621 2.604 3.872 1.00 98.38 225 THR A CA 1
ATOM 1759 C C . THR A 1 225 ? -4.350 2.943 4.636 1.00 98.38 225 THR A C 1
ATOM 1761 O O . THR A 1 2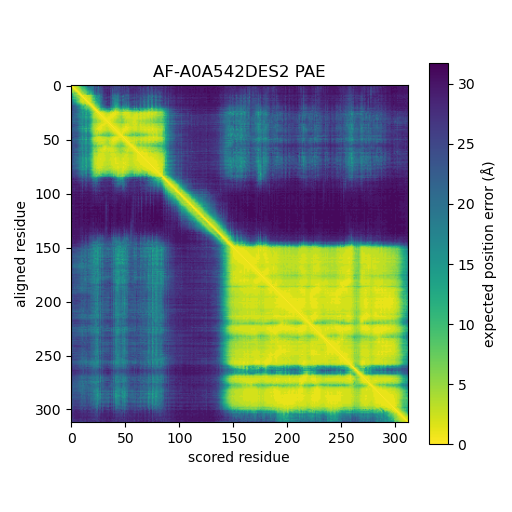25 ? -3.544 3.733 4.146 1.00 98.38 225 THR A O 1
ATOM 1764 N N . PHE A 1 226 ? -4.166 2.353 5.814 1.00 98.56 226 PHE A N 1
ATOM 1765 C CA . PHE A 1 226 ? -2.945 2.492 6.612 1.00 98.56 226 PHE A CA 1
ATOM 1766 C C . PHE A 1 226 ? -1.936 1.430 6.178 1.00 98.56 226 PHE A C 1
ATOM 1768 O O . PHE A 1 226 ? -2.304 0.256 6.074 1.00 98.56 226 PHE A O 1
ATOM 1775 N N . LEU A 1 227 ? -0.677 1.821 5.962 1.00 98.19 227 LEU A N 1
ATOM 1776 C CA . LEU A 1 227 ? 0.426 0.898 5.682 1.00 98.19 227 LEU A CA 1
ATOM 1777 C C . LEU A 1 227 ? 1.238 0.637 6.958 1.00 98.19 227 LEU A C 1
ATOM 1779 O O . LEU A 1 227 ? 1.669 1.569 7.641 1.00 98.19 227 LEU A O 1
ATOM 1783 N N . THR A 1 228 ? 1.464 -0.635 7.284 1.00 98.25 228 THR A N 1
ATOM 1784 C CA . THR A 1 228 ? 2.107 -1.068 8.536 1.00 98.25 228 THR A CA 1
ATOM 1785 C C . THR A 1 228 ? 3.307 -1.970 8.269 1.00 98.25 228 THR A C 1
ATOM 1787 O O . THR A 1 228 ? 3.399 -2.611 7.222 1.00 98.25 228 THR A O 1
ATOM 1790 N N . LYS A 1 229 ? 4.198 -2.123 9.257 1.00 97.50 229 LYS A N 1
ATOM 1791 C CA . LYS A 1 229 ? 5.175 -3.226 9.259 1.00 97.50 229 LYS A CA 1
ATOM 1792 C C . LYS A 1 229 ? 4.444 -4.555 9.013 1.00 97.50 229 LYS A C 1
ATOM 1794 O O . LYS A 1 229 ? 3.350 -4.722 9.569 1.00 97.50 229 LYS A O 1
ATOM 1799 N N . PRO A 1 230 ? 5.032 -5.497 8.252 1.00 96.69 230 PRO A N 1
ATOM 1800 C CA . PRO A 1 230 ? 4.498 -6.844 8.145 1.00 96.69 230 PRO A CA 1
ATOM 1801 C C . PRO A 1 230 ? 4.337 -7.476 9.534 1.00 96.69 230 PRO A C 1
ATOM 1803 O O . PRO A 1 230 ? 5.276 -7.498 10.331 1.00 96.69 230 PRO A O 1
ATOM 1806 N N . ALA A 1 231 ? 3.145 -7.978 9.842 1.00 95.50 231 ALA A N 1
ATOM 1807 C CA . ALA A 1 231 ? 2.883 -8.729 11.063 1.00 95.50 231 ALA A CA 1
ATOM 1808 C C . ALA A 1 231 ? 3.621 -10.089 11.038 1.00 95.50 231 ALA A C 1
ATOM 1810 O O . ALA A 1 231 ? 3.756 -10.693 9.969 1.00 95.50 231 ALA A O 1
ATOM 1811 N N . PRO A 1 232 ? 4.040 -10.648 12.186 1.00 92.00 232 PRO A N 1
ATOM 1812 C CA . PRO A 1 232 ? 4.638 -11.987 12.214 1.00 92.00 232 PRO A CA 1
ATOM 1813 C C . PRO A 1 232 ? 3.635 -13.080 11.790 1.00 92.00 232 PRO A C 1
ATOM 1815 O O . PRO A 1 232 ? 4.004 -14.065 11.155 1.00 92.00 232 PRO A O 1
ATOM 1818 N N . SER A 1 233 ? 2.347 -12.895 12.090 1.00 90.44 233 SER A N 1
ATOM 1819 C CA . SER A 1 233 ? 1.281 -13.855 11.788 1.00 90.44 233 SER A CA 1
ATOM 1820 C C . SER A 1 233 ? 0.941 -13.915 10.294 1.00 90.44 233 SER A C 1
ATOM 1822 O O . SER A 1 233 ? 0.682 -12.890 9.667 1.00 90.44 233 SER A O 1
ATOM 1824 N N . ARG A 1 234 ? 0.836 -15.128 9.725 1.00 88.94 234 ARG A N 1
ATOM 1825 C CA . ARG A 1 234 ? 0.411 -15.341 8.321 1.00 88.94 234 ARG A CA 1
ATOM 1826 C C . ARG A 1 234 ? -1.031 -14.888 8.044 1.00 88.94 234 ARG A C 1
ATOM 1828 O O . ARG A 1 234 ? -1.340 -14.519 6.914 1.00 88.94 234 ARG A O 1
ATOM 1835 N N . ARG A 1 235 ? -1.910 -14.929 9.052 1.00 90.75 235 ARG A N 1
ATOM 1836 C CA . ARG A 1 235 ? -3.267 -14.361 9.001 1.00 90.75 235 ARG A CA 1
ATOM 1837 C C . ARG A 1 235 ? -3.280 -13.027 9.747 1.00 90.75 235 ARG A C 1
ATOM 1839 O O . ARG A 1 235 ? -2.887 -12.974 10.910 1.00 90.75 235 ARG A O 1
ATOM 1846 N N . LEU A 1 236 ? -3.761 -11.980 9.082 1.00 94.56 236 LEU A N 1
ATOM 1847 C CA . LEU A 1 236 ? -3.944 -10.655 9.670 1.00 94.56 236 LEU A CA 1
ATOM 1848 C C . LEU A 1 236 ? -5.228 -10.646 10.500 1.00 94.56 236 LEU A C 1
ATOM 1850 O O . LEU A 1 236 ? -6.327 -10.670 9.950 1.00 94.56 236 LEU A O 1
ATOM 1854 N N . HIS A 1 237 ? -5.088 -10.658 11.824 1.00 95.56 237 HIS A N 1
ATOM 1855 C CA . HIS A 1 237 ? -6.228 -10.587 12.732 1.00 95.56 237 HIS A CA 1
ATOM 1856 C C . HIS A 1 237 ? -6.649 -9.131 12.967 1.00 95.56 237 HIS A C 1
ATOM 1858 O O . HIS A 1 237 ? -5.812 -8.271 13.258 1.00 95.56 237 HIS A O 1
ATOM 1864 N N . VAL A 1 238 ? -7.956 -8.890 12.872 1.00 96.44 238 VAL A N 1
ATOM 1865 C CA . VAL A 1 238 ? -8.640 -7.665 13.293 1.00 96.44 238 VAL A CA 1
ATOM 1866 C C . VAL A 1 238 ? -9.776 -8.088 14.239 1.00 96.44 238 VAL A C 1
ATOM 1868 O O . VAL A 1 238 ? -10.528 -9.000 13.888 1.00 96.44 238 VAL A O 1
ATOM 1871 N N . PRO A 1 239 ? -9.900 -7.473 15.429 1.00 97.31 239 PRO A N 1
ATOM 1872 C CA . PRO A 1 239 ? -10.998 -7.721 16.361 1.00 97.31 239 PRO A CA 1
ATOM 1873 C C . PRO A 1 239 ? -12.406 -7.534 15.764 1.00 97.31 239 PRO A C 1
ATOM 1875 O O . PRO A 1 239 ? -12.618 -6.771 14.818 1.00 97.31 239 PRO A O 1
ATOM 1878 N N . ALA A 1 240 ? -13.384 -8.249 16.329 1.00 96.25 240 ALA A N 1
ATOM 1879 C CA . ALA A 1 240 ? -14.748 -8.321 15.799 1.00 96.25 240 ALA A CA 1
ATOM 1880 C C . ALA A 1 240 ? -15.507 -6.978 15.852 1.00 96.25 240 ALA A C 1
ATOM 1882 O O . ALA A 1 240 ? -16.275 -6.677 14.940 1.00 96.25 240 ALA A O 1
ATOM 1883 N N . ASP A 1 241 ? -15.244 -6.158 16.870 1.00 95.88 241 ASP A N 1
ATOM 1884 C CA . ASP A 1 241 ? -15.780 -4.797 17.023 1.00 95.88 241 ASP A CA 1
ATOM 1885 C C . ASP A 1 241 ? -15.348 -3.881 15.858 1.00 95.88 241 ASP A C 1
ATOM 1887 O O . ASP A 1 241 ? -16.181 -3.300 15.158 1.00 95.88 241 ASP A O 1
ATOM 1891 N N . LEU A 1 242 ? -14.053 -3.849 15.541 1.00 97.62 242 LEU A N 1
ATOM 1892 C CA . LEU A 1 242 ? -13.530 -3.147 14.367 1.00 97.62 242 LEU A CA 1
ATOM 1893 C C . LEU A 1 242 ? -14.095 -3.706 13.048 1.00 97.62 242 LEU A C 1
ATOM 1895 O O . LEU A 1 242 ? -14.375 -2.948 12.118 1.00 97.62 242 LEU A O 1
ATOM 1899 N N . HIS A 1 243 ? -14.332 -5.015 12.961 1.00 96.50 243 HIS A N 1
ATOM 1900 C CA . HIS A 1 243 ? -14.991 -5.631 11.807 1.00 96.50 243 HIS A CA 1
ATOM 1901 C C . HIS A 1 243 ? -16.471 -5.240 11.636 1.00 96.50 243 HIS A C 1
ATOM 1903 O O . HIS A 1 243 ? -16.951 -5.236 10.495 1.00 96.50 243 HIS A O 1
ATOM 1909 N N . GLN A 1 244 ? -17.190 -4.897 12.709 1.00 96.06 244 GLN A N 1
ATOM 1910 C CA . GLN A 1 244 ? -18.541 -4.318 12.633 1.00 96.06 244 GLN A CA 1
ATOM 1911 C C . GLN A 1 244 ? -18.474 -2.871 12.123 1.00 96.06 244 GLN A C 1
ATOM 1913 O O . GLN A 1 244 ? -19.187 -2.516 11.183 1.00 96.06 244 GLN A O 1
ATOM 1918 N N . LEU A 1 245 ? -17.496 -2.092 12.602 1.00 96.75 245 LEU A N 1
ATOM 1919 C CA . LEU A 1 245 ? -17.141 -0.754 12.092 1.00 96.75 245 LEU A CA 1
ATOM 1920 C C . LEU A 1 245 ? -16.453 -0.767 10.708 1.00 96.75 245 LEU A C 1
ATOM 1922 O O . LEU A 1 245 ? -15.821 0.203 10.292 1.00 96.75 245 LEU A O 1
ATOM 1926 N N . ARG A 1 246 ? -16.605 -1.870 9.963 1.00 97.62 246 ARG A N 1
ATOM 1927 C CA . ARG A 1 246 ? -16.137 -2.082 8.585 1.00 97.62 246 ARG A CA 1
ATOM 1928 C C . ARG A 1 246 ? -14.622 -1.953 8.377 1.00 97.62 246 ARG A C 1
ATOM 1930 O O . ARG A 1 246 ? -14.190 -1.880 7.229 1.00 97.62 246 ARG A O 1
ATOM 1937 N N . VAL A 1 247 ? -13.810 -2.003 9.433 1.00 98.00 247 VAL A N 1
ATOM 1938 C CA . VAL A 1 247 ? -12.349 -2.111 9.314 1.00 98.00 247 VAL A CA 1
ATOM 1939 C C . VAL A 1 247 ? -11.994 -3.480 8.739 1.00 98.00 247 VAL A C 1
ATOM 1941 O O . VAL A 1 247 ? -12.473 -4.509 9.235 1.00 98.00 247 VAL A O 1
ATOM 1944 N N . ARG A 1 248 ? -11.156 -3.524 7.698 1.00 98.06 248 ARG A N 1
ATOM 1945 C CA . ARG A 1 248 ? -10.747 -4.779 7.040 1.00 98.06 248 ARG A CA 1
ATOM 1946 C C . ARG A 1 248 ? -9.229 -4.838 6.833 1.00 98.06 248 ARG A C 1
ATOM 1948 O O . ARG A 1 248 ? -8.647 -3.849 6.396 1.00 98.06 248 ARG A O 1
ATOM 1955 N N . PRO A 1 249 ? -8.572 -5.983 7.090 1.00 97.94 249 PRO A N 1
ATOM 1956 C CA . PRO A 1 249 ? -7.225 -6.220 6.591 1.00 97.94 249 PRO A CA 1
ATOM 1957 C C . PRO A 1 249 ? -7.270 -6.375 5.067 1.00 97.94 249 PRO A C 1
ATOM 1959 O O . PRO A 1 249 ? -8.192 -6.997 4.535 1.00 97.94 249 PRO A O 1
ATOM 1962 N N . ILE A 1 250 ? -6.259 -5.870 4.364 1.00 96.88 250 ILE A N 1
ATOM 1963 C CA . ILE A 1 250 ? -6.035 -6.228 2.961 1.00 96.88 250 ILE A CA 1
ATOM 1964 C C . ILE A 1 250 ? -5.318 -7.593 2.946 1.00 96.88 250 ILE A C 1
ATOM 1966 O O . ILE A 1 250 ? -4.254 -7.712 3.557 1.00 96.88 250 ILE A O 1
ATOM 1970 N N . PRO A 1 251 ? -5.871 -8.646 2.308 1.00 95.06 251 PRO A N 1
ATOM 1971 C CA . PRO A 1 251 ? -5.264 -9.977 2.329 1.00 95.06 251 PRO A CA 1
ATOM 1972 C C . PRO A 1 251 ? -3.886 -9.993 1.662 1.00 95.06 251 PRO A C 1
ATOM 1974 O O . PRO A 1 251 ? -3.735 -9.470 0.562 1.00 95.06 251 PRO A O 1
ATOM 1977 N N . ARG A 1 252 ? -2.897 -10.652 2.278 1.00 93.88 252 ARG A N 1
ATOM 1978 C CA . ARG A 1 252 ? -1.537 -10.770 1.720 1.00 93.88 252 ARG A CA 1
ATOM 1979 C C . ARG A 1 252 ? -1.532 -11.347 0.304 1.00 93.88 252 ARG A C 1
ATOM 1981 O O . ARG A 1 252 ? -2.313 -12.243 -0.006 1.00 93.88 252 ARG A O 1
ATOM 1988 N N . GLY A 1 253 ? -0.642 -10.826 -0.538 1.00 90.62 253 GLY A N 1
ATOM 1989 C CA . GLY A 1 253 ? -0.625 -11.058 -1.985 1.00 90.62 253 GLY A CA 1
ATOM 1990 C C . GLY A 1 253 ? -1.592 -10.160 -2.770 1.00 90.62 253 GLY A C 1
ATOM 1991 O O . GLY A 1 253 ? -1.465 -10.059 -3.987 1.00 90.62 253 GLY A O 1
ATOM 1992 N N . THR A 1 254 ? -2.514 -9.449 -2.108 1.00 91.88 254 THR A N 1
ATOM 1993 C CA . THR A 1 254 ? -3.371 -8.458 -2.778 1.00 91.88 254 THR A CA 1
ATOM 1994 C C . THR A 1 254 ? -2.563 -7.208 -3.107 1.00 91.88 254 THR A C 1
ATOM 1996 O O . THR A 1 254 ? -1.798 -6.705 -2.273 1.00 91.88 254 THR A O 1
ATOM 1999 N N . HIS A 1 255 ? -2.771 -6.693 -4.318 1.00 92.56 255 HIS A N 1
ATOM 2000 C CA . HIS A 1 255 ? -2.170 -5.460 -4.806 1.00 92.56 255 HIS A CA 1
ATOM 2001 C C . HIS A 1 255 ? -2.807 -4.224 -4.155 1.00 92.56 255 HIS A C 1
ATOM 2003 O O . HIS A 1 255 ? -4.010 -3.994 -4.280 1.00 92.56 255 HIS A O 1
ATOM 2009 N N . VAL A 1 256 ? -1.984 -3.400 -3.508 1.00 95.44 256 VAL A N 1
ATOM 2010 C CA . VAL A 1 256 ? -2.328 -2.033 -3.098 1.00 95.44 256 VAL A CA 1
ATOM 2011 C C . VAL A 1 256 ? -1.835 -1.074 -4.174 1.00 95.44 256 VAL A C 1
ATOM 2013 O O . VAL A 1 256 ? -0.686 -1.168 -4.607 1.00 95.44 256 VAL A O 1
ATOM 2016 N N . VAL A 1 257 ? -2.707 -0.162 -4.606 1.00 94.12 257 VAL A N 1
ATOM 2017 C CA . VAL A 1 257 ? -2.364 0.885 -5.574 1.00 94.12 257 VAL A CA 1
ATOM 2018 C C . VAL A 1 257 ? -1.607 1.999 -4.859 1.00 94.12 257 VAL A C 1
ATOM 2020 O O . VAL A 1 257 ? -2.082 2.522 -3.850 1.00 94.12 257 VAL A O 1
ATOM 2023 N N . LEU A 1 258 ? -0.444 2.371 -5.388 1.00 93.75 258 LEU A N 1
ATOM 2024 C CA . LEU A 1 258 ? 0.323 3.513 -4.900 1.00 93.75 258 LEU A CA 1
ATOM 2025 C C . LEU A 1 258 ? -0.037 4.776 -5.701 1.00 93.75 258 LEU A C 1
ATOM 2027 O O . LEU A 1 258 ? -0.221 4.692 -6.921 1.00 93.75 258 LEU A O 1
ATOM 2031 N N . PRO A 1 259 ? -0.114 5.951 -5.051 1.00 92.38 259 PRO A N 1
ATOM 2032 C CA . PRO A 1 259 ? -0.171 7.237 -5.736 1.00 92.38 259 PRO A CA 1
ATOM 2033 C C . PRO A 1 259 ? 0.994 7.404 -6.712 1.00 92.38 259 PRO A C 1
ATOM 2035 O O . PRO A 1 259 ? 2.113 6.963 -6.440 1.00 92.38 259 PRO A O 1
ATOM 2038 N N . PHE A 1 260 ? 0.723 8.055 -7.844 1.00 82.06 260 PHE A N 1
ATOM 2039 C CA . PHE A 1 260 ? 1.720 8.222 -8.898 1.00 82.06 260 PHE A CA 1
ATOM 2040 C C . PHE A 1 260 ? 2.881 9.147 -8.466 1.00 82.06 260 PHE A C 1
ATOM 2042 O O . PHE A 1 260 ? 4.034 8.858 -8.765 1.00 82.06 260 PHE A O 1
ATOM 2049 N N . HIS A 1 261 ? 2.602 10.190 -7.685 1.00 75.69 261 HIS A N 1
ATOM 2050 C CA . HIS A 1 261 ? 3.622 11.015 -7.037 1.00 75.69 261 HIS A CA 1
ATOM 2051 C C . HIS A 1 261 ? 3.584 10.820 -5.518 1.00 75.69 261 HIS A C 1
ATOM 2053 O O . HIS A 1 261 ? 2.513 10.586 -4.952 1.00 75.69 261 HIS A O 1
ATOM 2059 N N . ILE A 1 262 ? 4.734 10.964 -4.855 1.00 65.88 262 ILE A N 1
ATOM 2060 C CA . ILE A 1 262 ? 4.819 10.946 -3.387 1.00 65.88 262 ILE A CA 1
ATOM 2061 C C . ILE A 1 262 ? 4.218 12.234 -2.785 1.00 65.88 262 ILE A C 1
ATOM 2063 O O . ILE A 1 262 ? 3.536 12.156 -1.766 1.00 65.88 262 ILE A O 1
ATOM 2067 N N . ASP A 1 263 ? 4.352 13.381 -3.466 1.00 60.72 263 ASP A N 1
ATOM 2068 C CA . ASP A 1 263 ? 3.993 14.698 -2.900 1.00 60.72 263 ASP A CA 1
ATOM 2069 C C . ASP A 1 263 ? 2.942 15.509 -3.691 1.00 60.72 263 ASP A C 1
ATOM 2071 O O . ASP A 1 263 ? 2.526 16.575 -3.241 1.00 60.72 263 ASP A O 1
ATOM 2075 N N . VAL A 1 264 ? 2.473 15.040 -4.859 1.00 55.72 264 VAL A N 1
ATOM 2076 C CA . VAL A 1 264 ? 1.547 15.812 -5.725 1.00 55.72 264 VAL A CA 1
ATOM 2077 C C . VAL A 1 264 ? 0.122 15.226 -5.702 1.00 55.72 264 VAL A C 1
ATOM 2079 O O . VAL A 1 264 ? -0.090 14.127 -6.224 1.00 55.72 264 VAL A O 1
ATOM 2082 N N . PRO A 1 265 ? -0.883 15.934 -5.144 1.00 55.38 265 PRO A N 1
ATOM 2083 C CA . PRO A 1 265 ? -2.256 15.439 -5.058 1.00 55.38 265 PRO A CA 1
ATOM 2084 C C . PRO A 1 265 ? -3.083 15.724 -6.325 1.00 55.38 265 PRO A C 1
ATOM 2086 O O . PRO A 1 265 ? -3.306 16.875 -6.693 1.00 55.38 265 PRO A O 1
ATOM 2089 N N . GLY A 1 266 ? -3.639 14.675 -6.940 1.00 57.59 266 GLY A N 1
ATOM 2090 C CA . GLY A 1 266 ? -4.729 14.793 -7.918 1.00 57.59 266 GLY A CA 1
ATOM 2091 C C . GLY A 1 266 ? -6.117 14.806 -7.247 1.00 57.59 266 GLY A C 1
ATOM 2092 O O . GLY A 1 266 ? -6.268 14.280 -6.138 1.00 57.59 266 GLY A O 1
ATOM 2093 N N . PRO A 1 267 ? -7.162 15.376 -7.885 1.00 56.28 267 PRO A N 1
ATOM 2094 C CA . PRO A 1 267 ? -8.507 15.425 -7.305 1.00 56.28 267 PRO A CA 1
ATOM 2095 C C . PRO A 1 267 ? -9.160 14.036 -7.209 1.00 56.28 267 PRO A C 1
ATOM 2097 O O . PRO A 1 267 ? -9.687 13.692 -6.146 1.00 56.28 267 PRO A O 1
ATOM 2100 N N . GLU A 1 268 ? -9.069 13.241 -8.281 1.00 69.50 268 GLU A N 1
ATOM 2101 C CA . GLU A 1 268 ? -9.725 11.929 -8.438 1.00 69.50 268 GLU A CA 1
ATOM 2102 C C . GLU A 1 268 ? -8.767 10.728 -8.353 1.00 69.50 268 GLU A C 1
ATOM 2104 O O . GLU A 1 268 ? -9.206 9.579 -8.390 1.00 69.50 268 GLU A O 1
ATOM 2109 N N . SER A 1 269 ? -7.457 10.963 -8.246 1.00 81.75 269 SER A N 1
ATOM 2110 C CA . SER A 1 269 ? -6.456 9.896 -8.195 1.00 81.75 269 SER A CA 1
ATOM 2111 C C . SER A 1 269 ? -6.365 9.244 -6.812 1.00 81.75 269 SER A C 1
ATOM 2113 O O . SER A 1 269 ? -6.810 9.789 -5.801 1.00 81.75 269 SER A O 1
ATOM 2115 N N . TRP A 1 270 ? -5.677 8.101 -6.748 1.00 90.00 270 TRP A N 1
ATOM 2116 C CA . TRP A 1 270 ? -5.053 7.678 -5.494 1.00 90.00 270 TRP A CA 1
ATOM 2117 C C . TRP A 1 270 ? -4.081 8.768 -5.030 1.00 90.00 270 TRP A C 1
ATOM 2119 O O . TRP A 1 270 ? -3.336 9.321 -5.847 1.00 90.00 270 TRP A O 1
ATOM 2129 N N . ARG A 1 271 ? -4.105 9.093 -3.736 1.00 90.88 271 ARG A N 1
ATOM 2130 C CA . ARG A 1 271 ? -3.241 10.114 -3.125 1.00 90.88 271 ARG A CA 1
ATOM 2131 C C . ARG A 1 271 ? -2.806 9.703 -1.723 1.00 90.88 271 ARG A C 1
ATOM 2133 O O . ARG A 1 271 ? -3.516 8.954 -1.047 1.00 90.88 271 ARG A O 1
ATOM 2140 N N . TRP A 1 272 ? -1.679 10.241 -1.277 1.00 94.00 272 TRP A N 1
ATOM 2141 C CA . TRP A 1 272 ? -1.285 10.179 0.124 1.00 94.00 272 TRP A CA 1
ATOM 2142 C C . T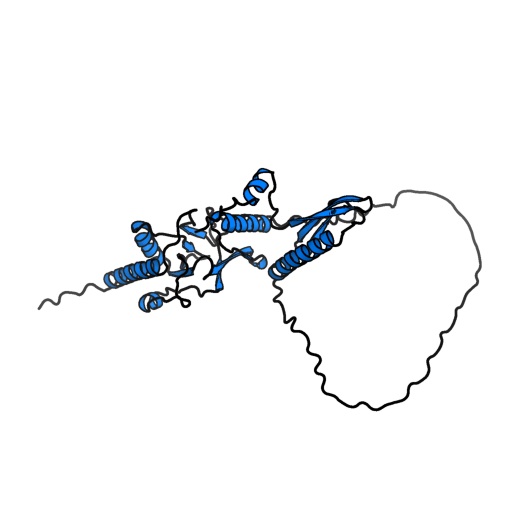RP A 1 272 ? -2.147 11.129 0.975 1.00 94.00 272 TRP A C 1
ATOM 2144 O O . TRP A 1 272 ? -2.650 12.152 0.505 1.00 94.00 272 TRP A O 1
ATOM 2154 N N . ILE A 1 273 ? -2.355 10.723 2.221 1.00 94.50 273 ILE A N 1
ATOM 2155 C CA . ILE A 1 273 ? -2.876 11.504 3.350 1.00 94.50 273 ILE A CA 1
ATOM 2156 C C . ILE A 1 273 ? -1.724 11.770 4.329 1.00 94.50 273 ILE A C 1
ATOM 2158 O O . ILE A 1 273 ? -1.590 12.880 4.824 1.00 94.50 273 ILE A O 1
ATOM 2162 N N . GLU A 1 274 ? -0.883 10.756 4.551 1.00 95.56 274 GLU A N 1
ATOM 2163 C CA . GLU A 1 274 ? 0.459 10.857 5.133 1.00 95.56 274 GLU A CA 1
ATOM 2164 C C . GLU A 1 274 ? 1.406 10.185 4.129 1.00 95.56 274 GLU A C 1
ATOM 2166 O O . GLU A 1 274 ? 1.207 9.008 3.804 1.00 95.56 274 GLU A O 1
ATOM 2171 N N . SER A 1 275 ? 2.398 10.910 3.609 1.00 93.50 275 SER A N 1
ATOM 2172 C CA . SER A 1 275 ? 3.358 10.375 2.633 1.00 93.50 275 SER A CA 1
ATOM 2173 C C . SER A 1 275 ? 4.462 9.544 3.308 1.00 93.50 275 SER A C 1
ATOM 2175 O O . SER A 1 275 ? 4.828 9.800 4.459 1.00 93.50 275 SER A O 1
ATOM 2177 N N . PRO A 1 276 ? 5.028 8.530 2.628 1.00 93.56 276 PRO A N 1
ATOM 2178 C CA . PRO A 1 276 ? 6.088 7.705 3.195 1.00 93.56 276 PRO A CA 1
ATOM 2179 C C . PRO A 1 276 ? 7.419 8.453 3.332 1.00 93.56 276 PRO A C 1
ATOM 2181 O O . PRO A 1 276 ? 8.189 8.577 2.385 1.00 93.56 276 PRO A O 1
ATOM 2184 N N . MET A 1 277 ? 7.721 8.897 4.554 1.00 88.44 277 MET A N 1
ATOM 2185 C CA . MET A 1 277 ? 8.995 9.538 4.882 1.00 88.44 277 MET A CA 1
ATOM 2186 C C . MET A 1 277 ? 10.183 8.569 4.817 1.00 88.44 277 MET A C 1
ATOM 2188 O O . MET A 1 277 ? 10.223 7.551 5.516 1.00 88.44 277 MET A O 1
ATOM 2192 N N . LEU A 1 278 ? 11.215 8.958 4.065 1.00 80.19 278 LEU A N 1
ATOM 2193 C CA . LEU A 1 278 ? 12.515 8.291 4.041 1.00 80.19 278 LEU A CA 1
ATOM 2194 C C . LEU A 1 278 ? 13.056 8.101 5.474 1.00 80.19 278 LEU A C 1
ATOM 2196 O O . LEU A 1 278 ? 13.102 9.041 6.266 1.00 80.19 278 LEU A O 1
ATOM 2200 N N . ARG A 1 279 ? 13.510 6.883 5.800 1.00 82.19 279 ARG A N 1
ATOM 2201 C CA . ARG A 1 279 ? 13.999 6.442 7.132 1.00 82.19 279 ARG A CA 1
ATOM 2202 C C . ARG A 1 279 ? 12.949 6.310 8.250 1.00 82.19 279 ARG A C 1
ATOM 2204 O O . ARG A 1 279 ? 13.280 5.702 9.270 1.00 82.19 279 ARG A O 1
ATOM 2211 N N . ARG A 1 280 ? 11.704 6.789 8.107 1.00 88.62 280 ARG A N 1
ATOM 2212 C CA . ARG A 1 280 ? 10.661 6.559 9.129 1.00 88.62 280 ARG A CA 1
ATOM 2213 C C . ARG A 1 280 ? 10.162 5.117 9.025 1.00 88.62 280 ARG A C 1
ATOM 2215 O O . ARG A 1 280 ? 9.608 4.713 8.007 1.00 88.62 280 ARG A O 1
ATOM 2222 N N . THR A 1 281 ? 10.355 4.310 10.069 1.00 93.00 281 THR A N 1
ATOM 2223 C CA . THR A 1 281 ? 9.847 2.929 10.048 1.00 93.00 281 THR A CA 1
ATOM 2224 C C . THR A 1 281 ? 8.322 2.927 10.123 1.00 93.00 281 THR A C 1
ATOM 2226 O O . THR A 1 281 ? 7.762 3.646 10.948 1.00 93.00 281 THR A O 1
ATOM 2229 N N . LEU A 1 282 ? 7.663 2.068 9.341 1.00 96.94 282 LEU A N 1
ATOM 2230 C CA . LEU A 1 282 ? 6.207 1.883 9.387 1.00 96.94 282 LEU A CA 1
ATOM 2231 C C . LEU A 1 282 ? 5.702 1.584 10.820 1.00 96.94 282 LEU A C 1
ATOM 2233 O O . LEU A 1 282 ? 6.431 0.966 11.608 1.00 96.94 282 LEU A O 1
ATOM 2237 N N . PRO A 1 283 ? 4.462 1.948 11.182 1.00 97.69 283 PRO A N 1
ATOM 2238 C CA . PRO A 1 283 ? 3.870 1.550 12.456 1.00 97.69 283 PRO A CA 1
ATOM 2239 C C . PRO A 1 283 ? 3.686 0.025 12.532 1.00 97.69 283 PRO A C 1
ATOM 2241 O O . PRO A 1 283 ? 3.438 -0.613 11.506 1.00 97.69 283 PRO A O 1
ATOM 2244 N N . PRO A 1 284 ? 3.791 -0.603 13.716 1.00 98.06 284 PRO A N 1
ATOM 2245 C CA . PRO A 1 284 ? 3.408 -2.002 13.892 1.00 98.06 284 PRO A CA 1
ATOM 2246 C C . PRO A 1 284 ? 1.915 -2.226 13.606 1.00 98.06 284 PRO A C 1
ATOM 2248 O O . PRO A 1 284 ? 1.080 -1.408 13.993 1.00 98.06 284 PRO A O 1
ATOM 2251 N N . TRP A 1 285 ? 1.567 -3.370 13.003 1.00 98.06 285 TRP A N 1
ATOM 2252 C CA . TRP A 1 285 ? 0.172 -3.787 12.774 1.00 98.06 285 TRP A CA 1
ATOM 2253 C C . TRP A 1 285 ? -0.690 -3.677 14.042 1.00 98.06 285 TRP A C 1
ATOM 2255 O O . TRP A 1 285 ? -1.757 -3.065 14.042 1.00 98.06 285 TRP A O 1
ATOM 2265 N N . SER A 1 286 ? -0.183 -4.229 15.148 1.00 97.69 286 SER A N 1
ATOM 2266 C CA . SER A 1 286 ? -0.841 -4.221 16.456 1.00 97.69 286 SER A CA 1
ATOM 2267 C C . SER A 1 286 ? -1.087 -2.812 16.995 1.00 97.69 286 SER A C 1
ATOM 2269 O O . SER A 1 286 ? -2.123 -2.587 17.610 1.00 97.69 286 SER A O 1
ATOM 2271 N N . THR A 1 287 ? -0.190 -1.857 16.736 1.00 98.19 287 THR A N 1
ATOM 2272 C CA . THR A 1 287 ? -0.342 -0.456 17.156 1.00 98.19 287 THR A CA 1
ATOM 2273 C C . THR A 1 287 ? -1.526 0.208 16.459 1.00 98.19 287 THR A C 1
ATOM 2275 O O . THR A 1 287 ? -2.370 0.787 17.137 1.00 98.19 287 THR A O 1
ATOM 2278 N N . VAL A 1 288 ? -1.633 0.092 15.129 1.00 98.44 288 VAL A N 1
ATOM 2279 C CA . VAL A 1 288 ? -2.740 0.715 14.374 1.00 98.44 288 VAL A CA 1
ATOM 2280 C C . VAL A 1 288 ? -4.081 0.084 14.754 1.00 98.44 288 VAL A C 1
ATOM 2282 O O . VAL A 1 288 ? -5.051 0.800 14.993 1.00 98.44 288 VAL A O 1
ATOM 2285 N N . VAL A 1 289 ? -4.127 -1.245 14.904 1.00 98.38 289 VAL A N 1
ATOM 2286 C CA . VAL A 1 289 ? -5.328 -1.962 15.368 1.00 98.38 289 VAL A CA 1
ATOM 2287 C C . VAL A 1 289 ? -5.715 -1.559 16.799 1.00 98.38 289 VAL A C 1
ATOM 2289 O O . VAL A 1 289 ? -6.891 -1.314 17.059 1.00 98.38 289 VAL A O 1
ATOM 2292 N N . ALA A 1 290 ? -4.758 -1.441 17.725 1.00 98.31 290 ALA A N 1
ATOM 2293 C CA . ALA A 1 290 ? -5.034 -1.049 19.110 1.00 98.31 290 ALA A CA 1
ATOM 2294 C C . ALA A 1 290 ? -5.521 0.404 19.227 1.00 98.31 290 ALA A C 1
ATOM 2296 O O . ALA A 1 290 ? -6.485 0.666 19.949 1.00 98.31 290 ALA A O 1
ATOM 2297 N N . VAL A 1 291 ? -4.904 1.339 18.494 1.00 98.62 291 VAL A N 1
ATOM 2298 C CA . VAL A 1 291 ? -5.337 2.745 18.472 1.00 98.62 291 VAL A CA 1
ATOM 2299 C C . VAL A 1 291 ? -6.737 2.871 17.879 1.00 98.62 291 VAL A C 1
ATOM 2301 O O . VAL A 1 291 ? -7.603 3.477 18.505 1.00 98.62 291 VAL A O 1
ATOM 2304 N N . ALA A 1 292 ? -7.009 2.235 16.740 1.00 98.44 292 ALA A N 1
ATOM 2305 C CA . ALA A 1 292 ? -8.343 2.274 16.152 1.00 98.44 292 ALA A CA 1
ATOM 2306 C C . ALA A 1 292 ? -9.411 1.646 17.056 1.00 98.44 292 ALA A C 1
ATOM 2308 O O . ALA A 1 292 ? -10.533 2.141 17.103 1.00 98.44 292 ALA A O 1
ATOM 2309 N N . ARG A 1 293 ? -9.071 0.595 17.817 1.00 98.19 293 ARG A N 1
ATOM 2310 C CA . ARG A 1 293 ? -9.977 0.007 18.817 1.00 98.19 293 ARG A CA 1
ATOM 2311 C C . ARG A 1 293 ? -10.249 0.966 19.981 1.00 98.19 293 ARG A C 1
ATOM 2313 O O . ARG A 1 293 ? -11.385 1.064 20.431 1.00 98.19 293 ARG A O 1
ATOM 2320 N N . ARG A 1 294 ? -9.242 1.724 20.432 1.00 98.06 294 ARG A N 1
ATOM 2321 C CA . ARG A 1 294 ? -9.414 2.797 21.430 1.00 98.06 294 ARG A CA 1
ATOM 2322 C C . ARG A 1 294 ? -10.343 3.902 20.917 1.00 98.06 294 ARG A C 1
ATOM 2324 O O . ARG A 1 294 ? -11.234 4.324 21.648 1.00 98.06 294 ARG A O 1
ATOM 2331 N N . VAL A 1 295 ? -10.158 4.334 19.669 1.00 97.94 295 VAL A N 1
ATOM 2332 C CA . VAL A 1 295 ? -10.995 5.348 19.003 1.00 97.94 295 VAL A CA 1
ATOM 2333 C C . VAL A 1 295 ? -12.435 4.849 18.816 1.00 97.94 295 VAL A C 1
ATOM 2335 O O . VAL A 1 295 ? -13.379 5.546 19.177 1.00 97.94 295 VAL A O 1
ATOM 2338 N N . ALA A 1 296 ? -12.612 3.615 18.339 1.00 96.44 296 ALA A N 1
ATOM 2339 C CA . ALA A 1 296 ? -13.912 2.957 18.232 1.00 96.44 296 ALA A CA 1
ATOM 2340 C C . ALA A 1 296 ? -14.662 2.944 19.573 1.00 96.44 296 ALA A C 1
ATOM 2342 O O . ALA A 1 296 ? -15.811 3.371 19.639 1.00 96.44 296 ALA A O 1
ATOM 2343 N N . ASN A 1 297 ? -13.995 2.524 20.652 1.00 95.88 297 ASN A N 1
ATOM 2344 C CA . ASN A 1 297 ? -14.596 2.486 21.984 1.00 95.88 297 ASN A CA 1
ATOM 2345 C C . ASN A 1 297 ? -14.959 3.888 22.504 1.00 95.88 297 ASN A C 1
ATOM 2347 O O . ASN A 1 297 ? -16.019 4.040 23.104 1.00 95.88 297 ASN A O 1
ATOM 2351 N N . ARG A 1 298 ? -14.124 4.910 22.248 1.00 95.06 298 ARG A N 1
ATOM 2352 C CA . ARG A 1 298 ? -14.407 6.319 22.594 1.00 95.06 298 ARG A CA 1
ATOM 2353 C C . ARG A 1 298 ? -15.723 6.778 21.953 1.00 95.06 298 ARG A C 1
ATOM 2355 O O . ARG A 1 298 ? -16.627 7.209 22.661 1.00 95.06 298 ARG A O 1
ATOM 2362 N N . ARG A 1 299 ? -15.862 6.567 20.640 1.00 92.00 299 ARG A N 1
ATOM 2363 C CA . ARG A 1 299 ? -17.080 6.885 19.875 1.00 92.00 299 ARG A CA 1
ATOM 2364 C C . ARG A 1 299 ? -18.310 6.119 20.360 1.00 92.00 299 ARG A C 1
ATOM 2366 O O . ARG A 1 299 ? -19.385 6.699 20.428 1.00 92.00 299 ARG A O 1
ATOM 2373 N N . SER A 1 300 ? -18.172 4.842 20.720 1.00 89.19 300 SER A N 1
ATOM 2374 C CA . SER A 1 300 ? -19.291 4.041 21.245 1.00 89.19 300 SER A CA 1
ATOM 2375 C C . SER A 1 300 ? -19.822 4.541 22.594 1.00 89.19 300 SER A C 1
ATOM 2377 O O . SER A 1 300 ? -20.994 4.329 22.886 1.00 89.19 300 SER A O 1
ATOM 2379 N N . VAL A 1 301 ? -18.987 5.199 23.408 1.00 86.62 301 VAL A N 1
ATOM 2380 C CA . VAL A 1 301 ? -19.421 5.861 24.652 1.00 86.62 301 VAL A CA 1
ATOM 2381 C C . VAL A 1 301 ? -20.086 7.207 24.351 1.00 86.62 301 VAL A C 1
ATOM 2383 O O . VAL A 1 301 ? -21.113 7.520 24.937 1.00 86.62 301 VAL A O 1
ATOM 2386 N N . GLU A 1 302 ? -19.544 7.980 23.410 1.00 83.38 302 GLU A N 1
ATOM 2387 C CA . GLU A 1 302 ? -20.067 9.298 23.017 1.00 83.38 302 GLU A CA 1
ATOM 2388 C C . GLU A 1 302 ? -21.406 9.225 22.253 1.00 83.38 302 GLU A C 1
ATOM 2390 O O . GLU A 1 302 ? -22.247 10.112 22.376 1.00 83.38 302 GLU A O 1
ATOM 2395 N N . LEU A 1 303 ? -21.638 8.139 21.507 1.00 81.75 303 LEU A N 1
ATOM 2396 C CA . LEU A 1 303 ? -22.904 7.841 20.822 1.00 81.75 303 LEU A CA 1
ATOM 2397 C C . LEU A 1 303 ? -23.956 7.170 21.722 1.00 81.75 303 LEU A C 1
ATOM 2399 O O . LEU A 1 303 ? -25.082 6.947 21.269 1.00 81.75 303 LEU A O 1
ATOM 2403 N N . ALA A 1 304 ? -23.627 6.832 22.972 1.00 77.25 304 ALA A N 1
ATOM 2404 C CA . ALA A 1 304 ? -24.623 6.350 23.919 1.00 77.25 304 ALA A CA 1
ATOM 2405 C C . ALA A 1 304 ? -25.525 7.528 24.342 1.00 77.25 304 ALA A C 1
ATOM 2407 O O . ALA A 1 304 ? -25.008 8.554 24.790 1.00 77.25 304 ALA A O 1
ATOM 2408 N N . PRO A 1 305 ? -26.864 7.428 24.220 1.00 74.25 305 PRO A N 1
ATOM 2409 C CA . PRO A 1 305 ? -27.746 8.508 24.647 1.00 74.25 305 PRO A CA 1
ATOM 2410 C C . PRO A 1 305 ? -27.565 8.748 26.153 1.00 74.25 305 PRO A C 1
ATOM 2412 O O . PRO A 1 305 ? -27.479 7.772 26.905 1.00 74.25 305 PRO A O 1
ATOM 2415 N N . PRO A 1 306 ? -27.522 10.010 26.621 1.00 75.50 306 PRO A N 1
ATOM 2416 C CA . PRO A 1 306 ? -27.278 10.306 28.025 1.00 75.50 306 PRO A CA 1
ATOM 2417 C C . PRO A 1 306 ? -28.367 9.662 28.882 1.00 75.50 306 PRO A C 1
ATOM 2419 O O . PRO A 1 306 ? -29.549 10.001 28.761 1.00 75.50 306 PRO A O 1
ATOM 2422 N N . THR A 1 307 ? -27.962 8.719 29.735 1.00 77.69 307 THR A N 1
ATOM 2423 C CA . THR A 1 307 ? -28.852 7.996 30.643 1.00 77.69 307 THR A CA 1
ATOM 2424 C C . THR A 1 307 ? -29.567 9.005 31.529 1.00 77.69 307 THR A C 1
ATOM 2426 O O . THR A 1 307 ? -28.968 9.552 32.455 1.00 77.69 307 THR A O 1
ATOM 2429 N N . ARG A 1 308 ? -30.844 9.288 31.233 1.00 68.75 308 ARG A N 1
ATOM 2430 C CA . ARG A 1 308 ? -31.646 10.201 32.054 1.00 68.75 308 ARG A CA 1
ATOM 2431 C C . ARG A 1 308 ? -31.645 9.665 33.489 1.00 68.75 308 ARG A C 1
ATOM 2433 O O . ARG A 1 308 ? -32.026 8.505 33.666 1.00 68.75 308 ARG A O 1
ATOM 2440 N N . PRO A 1 309 ? -31.237 10.458 34.496 1.00 74.06 309 PRO A N 1
ATOM 2441 C CA . PRO A 1 309 ? -31.355 10.026 35.878 1.00 74.06 309 PRO A CA 1
ATOM 2442 C C . PRO A 1 309 ? -32.836 9.777 36.168 1.00 74.06 309 PRO A C 1
ATOM 2444 O O . PRO A 1 309 ? -33.675 10.641 35.904 1.00 74.06 309 PRO A O 1
ATOM 2447 N N . GLN A 1 310 ? -33.163 8.587 36.672 1.00 65.06 310 GLN A N 1
ATOM 2448 C CA . GLN A 1 310 ? -34.494 8.350 37.217 1.00 65.06 310 GLN A CA 1
ATOM 2449 C C . GLN A 1 310 ? -34.585 9.123 38.529 1.00 65.06 310 GLN A C 1
ATOM 2451 O O . GLN A 1 310 ? -33.933 8.770 39.508 1.00 65.06 310 GLN A O 1
ATOM 2456 N N . VAL A 1 311 ? -35.353 10.210 38.511 1.00 78.19 311 VAL A N 1
ATOM 2457 C CA . VAL A 1 311 ? -35.748 10.922 39.723 1.00 78.19 311 VAL A CA 1
ATOM 2458 C C . VAL A 1 311 ? -36.893 10.128 40.341 1.00 78.19 311 VAL A C 1
ATOM 2460 O O . VAL A 1 311 ? -37.976 10.061 39.760 1.00 78.19 311 VAL A O 1
ATOM 2463 N N . THR A 1 312 ? -36.599 9.482 41.467 1.00 80.94 312 THR A N 1
ATOM 2464 C CA . THR A 1 312 ? -37.560 8.868 42.395 1.00 80.94 312 THR A CA 1
ATOM 2465 C C . THR A 1 312 ? -38.087 9.909 43.368 1.00 80.94 312 THR A C 1
ATOM 2467 O O . THR A 1 312 ? -37.214 10.601 43.943 1.00 80.94 312 THR A O 1
#

Solvent-accessible surface area (backbone atoms only — not comparable to full-atom values): 19601 Å² total; per-residue (Å²): 136,82,85,78,80,80,78,78,64,67,65,66,61,42,50,76,69,75,53,73,80,55,90,63,46,53,78,44,71,42,24,32,76,86,69,47,86,37,38,39,36,39,28,72,44,101,89,46,72,43,76,47,61,75,60,90,78,60,72,47,63,54,77,66,43,50,48,51,49,52,52,52,49,51,55,45,47,54,52,45,31,65,52,70,66,56,73,84,75,74,85,62,82,81,75,88,78,76,82,92,75,92,78,81,95,74,84,84,82,81,89,82,84,81,88,80,90,88,84,84,82,85,89,85,90,88,91,84,86,84,82,91,81,85,88,90,78,82,77,78,75,70,77,76,93,61,80,73,77,73,57,67,73,55,56,52,52,52,50,40,38,49,48,44,34,75,65,70,66,36,74,58,46,75,44,60,85,78,71,41,38,30,32,45,24,62,66,75,26,27,41,35,38,27,42,40,72,63,38,54,54,32,43,51,64,23,47,78,66,72,47,55,44,31,22,36,28,44,62,88,55,59,40,34,34,45,42,18,32,54,60,93,57,94,68,82,86,74,60,69,69,48,46,72,67,59,36,42,70,55,58,67,70,42,71,46,76,47,39,77,44,80,85,64,79,54,95,66,43,46,25,57,80,34,55,79,54,78,90,61,75,53,27,50,47,68,55,57,53,51,48,37,50,53,49,51,53,51,50,58,57,72,72,48,76,82,78,75,78,83,85,126

pLDDT: mean 75.32, std 22.24, range [29.33, 98.62]

Sequence (312 aa):
MTQRKTALPLIRLLARLGWQPDADAWTIRCRDGHGKRARLRVQLATTGVAVVPSAPGPWCLGPLEGGRLRRVLAEAFLSYGHLAGTEPRDLTPRAHHGPRAAVTRRRAPRPQEPPEPQDPSSPAASTRRPAEETTATASTTKPSDRPAAAPRWLRDLAHARVEYQDQLGWPVHLEVRQRRLVTQTGTAFDALTMPFDLAEETRRDLEIAMLVGPILTGPGRRWWTFLTKPAPSRRLHVPADLHQLRVRPIPRGTHVVLPFHIDVPGPESWRWIESPMLRRTLPPWSTVVAVARRVANRRSVELAPPTRPQVT

Mean predicted aligned error: 17.95 Å

Organism: Amycolatopsis cihanbeyliensis (NCBI:txid1128664)

Foldseek 3Di:
DDDDDDDDDPVVVCVVVVPDPPLFWDKFWWAAPVRHIWIWIWGDAPVAIDTDIPDDHHIDADPVSVVVVVVVRVVRRVLVCLQVVPDPPDPPPPDPDDDDDDDDDDDDDDDDDDDDDDDDDDDDDDDDDDDDDDDDCPPPPDPPPDGPDDDPLVSLLSVLCVVCCVQPVFNWDAHNVVSFIKGWALPAWWKKKAFQVLVVQLQVLCVVVVQHAKWKAAFPRRMIMATAGRDPDQDQDADPLVVVNVMGTDHTRDIDTDFSDQPDDDPGGIYIPDGHDGPDHHHHSVSSRVSSVVSSVVVVVVPPDPDPDPDD